Protein AF-A0AA35T379-F1 (afdb_monomer)

Solvent-accessible surface area (backbone atoms only — not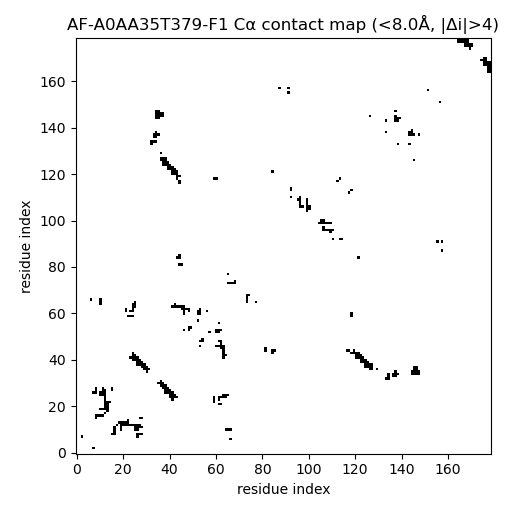 comparable to full-atom values): 11051 Å² total; per-residue (Å²): 133,84,78,53,71,67,61,48,47,73,38,15,14,28,91,82,20,80,87,36,89,33,79,70,36,16,24,45,72,65,50,82,87,51,28,51,40,40,27,35,39,32,39,54,69,86,45,57,78,80,36,71,49,38,67,64,64,39,86,88,45,50,44,56,59,71,70,58,82,86,44,90,61,29,65,60,48,51,55,50,52,54,51,50,50,51,54,53,48,53,52,51,50,53,52,52,26,52,49,25,43,76,72,76,43,56,51,64,70,62,44,87,68,56,69,85,81,42,92,58,72,51,71,53,76,45,71,66,89,79,69,85,80,74,47,70,82,18,53,55,98,93,40,78,44,50,57,74,92,80,78,81,93,59,99,74,86,89,84,83,63,85,88,55,81,85,57,64,48,74,46,98,88,70,50,74,43,80,114

Organism: Geodia barretti (NCBI:txid519541)

InterPro domains:
  IPR027443 Isopenicillin N synthase-like superfamily [G3DSA:2.60.120.330] (1-179)

pLDDT: mean 93.62, std 4.51, range [55.59, 98.5]

Foldseek 3Di:
DDDDPVQQQVQDACVSPVVHPHNPFGKDAADPQAQQGKIKGKDDAQDDCPPPCNVVVPPLPHHHRFGDPPDPCRVVVVVVVNVVNVVVLVVVLQVVLVVCVVVVHHSCPCVVQRPDGHSDMDMDMDHDDHDPPQHPNQDDPNDGHNDDDDDDPDPDDDDDPVPDWDDWDQDPVRDIDTD

Structure (mmCIF, N/CA/C/O backbone):
data_AF-A0AA35T379-F1
#
_entry.id   AF-A0AA35T379-F1
#
loop_
_atom_site.group_PDB
_atom_site.id
_atom_site.type_symbol
_atom_site.label_atom_id
_atom_site.label_alt_id
_atom_site.label_comp_id
_atom_site.label_asym_id
_atom_site.label_entity_id
_atom_site.label_seq_id
_atom_site.pdbx_PDB_ins_code
_atom_site.Cartn_x
_atom_site.Cartn_y
_atom_site.Cartn_z
_atom_site.occupancy
_atom_site.B_iso_or_equiv
_atom_site.auth_seq_id
_atom_site.auth_comp_id
_atom_site.auth_asym_id
_atom_site.auth_atom_id
_atom_site.pdbx_PDB_model_num
ATOM 1 N N . MET A 1 1 ? 18.368 -9.866 -6.117 1.00 55.59 1 MET A N 1
ATOM 2 C CA . MET A 1 1 ? 18.689 -8.861 -7.158 1.00 55.59 1 MET A CA 1
ATOM 3 C C . MET A 1 1 ? 17.432 -8.035 -7.396 1.00 55.59 1 MET A C 1
ATOM 5 O O . MET A 1 1 ? 16.357 -8.618 -7.359 1.00 55.59 1 MET A O 1
ATOM 9 N N . ALA A 1 2 ? 17.532 -6.713 -7.554 1.00 83.94 2 ALA A N 1
ATOM 10 C CA . ALA A 1 2 ? 16.359 -5.874 -7.821 1.00 83.94 2 ALA A CA 1
ATOM 11 C C . ALA A 1 2 ? 15.803 -6.139 -9.233 1.00 83.94 2 ALA A C 1
ATOM 13 O O . ALA A 1 2 ? 16.574 -6.425 -10.150 1.00 83.94 2 ALA A O 1
ATOM 14 N N . LEU A 1 3 ? 14.480 -6.043 -9.408 1.00 90.38 3 LEU A N 1
ATOM 15 C CA . LEU A 1 3 ? 13.840 -6.192 -10.719 1.00 90.38 3 LEU A CA 1
ATOM 16 C C . LEU A 1 3 ? 14.243 -5.047 -11.658 1.00 90.38 3 LEU A C 1
ATOM 18 O O . LEU A 1 3 ? 14.372 -3.895 -11.233 1.00 90.38 3 LEU A O 1
ATOM 22 N N . SER A 1 4 ? 14.389 -5.349 -12.951 1.00 92.56 4 SER A N 1
ATOM 23 C CA . SER A 1 4 ? 14.614 -4.319 -13.968 1.00 92.56 4 SER A CA 1
ATOM 24 C C . SER A 1 4 ? 13.408 -3.374 -14.061 1.00 92.56 4 SER A C 1
ATOM 26 O O . SER A 1 4 ? 12.286 -3.716 -13.678 1.00 92.56 4 SER A O 1
ATOM 28 N N . LYS A 1 5 ? 13.616 -2.160 -14.587 1.00 92.69 5 LYS A N 1
ATOM 29 C CA . LYS A 1 5 ? 12.510 -1.216 -14.827 1.00 92.69 5 LYS A CA 1
ATOM 30 C C . LYS A 1 5 ? 11.450 -1.814 -15.757 1.00 92.69 5 LYS A C 1
ATOM 32 O O . LYS A 1 5 ? 10.268 -1.633 -15.503 1.00 92.69 5 LYS A O 1
ATOM 37 N N . GLU A 1 6 ? 11.872 -2.543 -16.784 1.00 94.50 6 GLU A N 1
ATOM 38 C CA . GLU A 1 6 ? 10.975 -3.207 -17.732 1.00 94.50 6 GLU A CA 1
ATOM 39 C C . GLU A 1 6 ? 10.063 -4.224 -17.037 1.00 94.50 6 GLU A C 1
ATOM 41 O O . GLU A 1 6 ? 8.846 -4.154 -17.192 1.00 94.50 6 GLU A O 1
ATOM 46 N N . ILE A 1 7 ? 10.627 -5.085 -16.182 1.00 94.44 7 ILE A N 1
ATOM 47 C CA . ILE A 1 7 ? 9.837 -6.057 -15.415 1.00 94.44 7 ILE A CA 1
ATOM 48 C C . ILE A 1 7 ? 8.898 -5.338 -14.443 1.00 94.44 7 ILE A C 1
ATOM 50 O O . ILE A 1 7 ? 7.742 -5.713 -14.324 1.00 94.44 7 ILE A O 1
ATOM 54 N N . ARG A 1 8 ? 9.339 -4.279 -13.755 1.00 95.50 8 ARG A N 1
ATOM 55 C CA . ARG A 1 8 ? 8.438 -3.530 -12.859 1.00 95.50 8 ARG A CA 1
ATOM 56 C C . ARG A 1 8 ? 7.264 -2.908 -13.617 1.00 95.50 8 ARG A C 1
ATOM 58 O O . ARG A 1 8 ? 6.131 -2.993 -13.158 1.00 95.50 8 ARG A O 1
ATOM 65 N N . MET A 1 9 ? 7.521 -2.333 -14.790 1.00 96.69 9 MET A N 1
ATOM 66 C CA . MET A 1 9 ? 6.480 -1.729 -15.622 1.00 96.69 9 MET A CA 1
ATOM 67 C C . MET A 1 9 ? 5.517 -2.760 -16.223 1.00 96.69 9 MET A C 1
ATOM 69 O O . MET A 1 9 ? 4.345 -2.435 -16.401 1.00 96.69 9 MET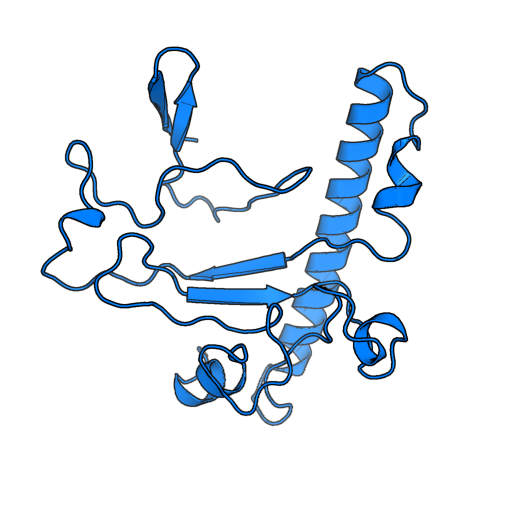 A O 1
ATOM 73 N N . SER A 1 10 ? 5.950 -4.001 -16.480 1.00 95.75 10 SER A N 1
ATOM 74 C CA . SER A 1 10 ? 5.025 -5.061 -16.909 1.00 95.75 10 SER A CA 1
ATOM 75 C C . SER A 1 10 ? 4.016 -5.432 -15.815 1.00 95.75 10 SER A C 1
ATOM 77 O O . SER A 1 10 ? 2.892 -5.814 -16.130 1.00 95.75 10 SER A O 1
ATOM 79 N N . LEU A 1 11 ? 4.369 -5.219 -14.542 1.00 96.75 11 LEU A N 1
ATOM 80 C CA . LEU A 1 11 ? 3.487 -5.399 -13.383 1.00 96.75 11 LEU A CA 1
ATOM 81 C C . LEU A 1 11 ? 2.596 -4.181 -13.095 1.00 96.75 11 LEU A C 1
ATOM 83 O O . LEU A 1 11 ? 1.857 -4.188 -12.107 1.00 96.75 11 LEU A O 1
ATOM 87 N N . ALA A 1 12 ? 2.706 -3.106 -13.879 1.00 97.75 12 ALA A N 1
ATOM 88 C CA . ALA A 1 12 ? 2.045 -1.850 -13.563 1.00 97.75 12 ALA A CA 1
ATOM 89 C C . ALA A 1 12 ? 0.526 -1.903 -13.772 1.00 97.75 12 ALA A C 1
ATOM 91 O O . ALA A 1 12 ? 0.006 -2.663 -14.591 1.00 97.75 12 ALA A O 1
ATOM 92 N N . ARG A 1 13 ? -0.189 -1.043 -13.046 1.00 97.00 13 ARG A N 1
ATOM 93 C CA . ARG A 1 13 ? -1.638 -0.846 -13.216 1.00 97.00 13 ARG A CA 1
ATOM 94 C C . ARG A 1 13 ? -1.958 -0.255 -14.584 1.00 97.00 13 ARG A C 1
ATOM 96 O O . ARG A 1 13 ? -1.115 0.407 -15.193 1.00 97.00 13 ARG A O 1
ATOM 103 N N . LYS A 1 14 ? -3.217 -0.382 -14.997 1.00 95.81 14 LYS A N 1
ATOM 104 C CA . LYS A 1 14 ? -3.783 0.109 -16.260 1.00 95.81 14 LYS A CA 1
ATOM 105 C C . LYS A 1 14 ? -3.422 1.559 -16.587 1.00 95.81 14 LYS A C 1
ATOM 107 O O . LYS A 1 14 ? -3.208 1.887 -17.749 1.00 95.81 14 LYS A O 1
ATOM 112 N N . HIS A 1 15 ? -3.302 2.415 -15.569 1.00 95.88 15 HIS A N 1
ATOM 113 C CA . HIS A 1 15 ? -2.885 3.811 -15.737 1.00 95.88 15 HIS A CA 1
ATOM 114 C C . HIS A 1 15 ? -1.485 3.962 -16.369 1.00 95.88 15 HIS A C 1
ATOM 116 O O . HIS A 1 15 ? -1.276 4.872 -17.163 1.00 95.88 15 HIS A O 1
ATOM 122 N N . TRP A 1 16 ? -0.538 3.073 -16.047 1.00 96.56 16 TRP A N 1
ATOM 123 C CA . TRP A 1 16 ? 0.846 3.115 -16.549 1.00 96.56 16 TRP A CA 1
ATOM 124 C C . TRP A 1 16 ? 1.173 2.011 -17.560 1.00 96.56 16 TRP A C 1
ATOM 126 O O . TRP A 1 16 ? 2.126 2.149 -18.324 1.00 96.56 16 TRP A O 1
ATOM 136 N N . ASN A 1 17 ? 0.400 0.926 -17.573 1.00 96.56 17 ASN A N 1
ATOM 137 C CA . ASN A 1 17 ? 0.499 -0.155 -18.543 1.00 96.56 17 ASN A CA 1
ATOM 138 C C . ASN A 1 17 ? -0.898 -0.452 -19.120 1.00 96.56 17 ASN A C 1
ATOM 140 O O . ASN A 1 17 ? -1.662 -1.181 -18.488 1.00 96.56 17 ASN A O 1
ATOM 144 N N . PRO A 1 18 ? -1.236 0.045 -20.326 1.00 95.00 18 PRO A N 1
ATOM 145 C CA . PRO A 1 18 ? -2.548 -0.164 -20.948 1.00 95.00 18 PRO A CA 1
ATOM 146 C C . PRO A 1 18 ? -2.928 -1.631 -21.203 1.00 95.00 18 PRO A C 1
ATOM 1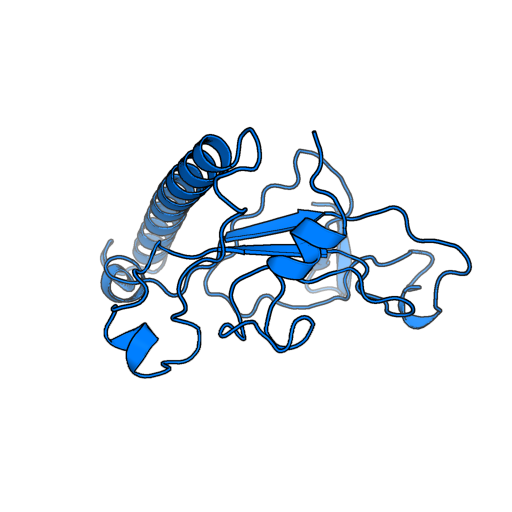48 O O . PRO A 1 18 ? -4.092 -1.912 -21.470 1.00 95.00 18 PRO A O 1
ATOM 151 N N . GLN A 1 19 ? -1.963 -2.557 -21.153 1.00 92.94 19 GLN A N 1
ATOM 152 C CA . GLN A 1 19 ? -2.206 -3.998 -21.291 1.00 92.94 19 GLN A CA 1
ATOM 153 C C . GLN A 1 19 ? -2.669 -4.647 -19.979 1.00 92.94 19 GLN A C 1
ATOM 155 O O . GLN A 1 19 ? -3.126 -5.787 -19.982 1.00 92.94 19 GLN A O 1
ATOM 160 N N . SER A 1 20 ? -2.539 -3.940 -18.855 1.00 93.00 20 SER A N 1
ATOM 161 C CA . SER A 1 20 ? -2.988 -4.410 -17.552 1.00 93.00 20 SER A CA 1
ATOM 162 C C . SER A 1 20 ? -4.508 -4.327 -17.444 1.00 93.00 20 SER A C 1
ATOM 164 O O . SER A 1 20 ? -5.120 -3.314 -17.791 1.00 93.00 20 SER A O 1
ATOM 166 N N . LEU A 1 21 ? -5.115 -5.396 -16.931 1.00 89.69 21 LEU A N 1
ATOM 167 C CA . LEU A 1 21 ? -6.545 -5.435 -16.617 1.00 89.69 21 LEU A CA 1
ATOM 168 C C . LEU A 1 21 ? -6.861 -4.658 -15.331 1.00 89.69 21 LEU A C 1
ATOM 170 O O . LEU A 1 21 ? -7.966 -4.149 -15.173 1.00 89.69 21 LEU A O 1
ATOM 174 N N . ASN A 1 22 ? -5.867 -4.520 -14.455 1.00 93.12 22 ASN A N 1
ATOM 175 C CA . ASN A 1 22 ? -6.039 -4.037 -13.095 1.00 93.12 22 ASN A CA 1
ATOM 176 C C . ASN A 1 22 ? -5.915 -2.519 -13.011 1.00 93.12 22 ASN A C 1
ATOM 178 O O . ASN A 1 22 ? -4.927 -1.932 -13.459 1.00 93.12 22 ASN A O 1
ATOM 182 N N . SER A 1 23 ? -6.879 -1.873 -12.367 1.00 93.06 23 SER A N 1
ATOM 183 C CA . SER A 1 23 ? -6.837 -0.445 -12.057 1.00 93.06 23 SER A CA 1
ATOM 184 C C . SER A 1 23 ? -6.215 -0.175 -10.686 1.00 93.06 23 SER A C 1
ATOM 186 O O . SER A 1 23 ? -5.612 0.884 -10.492 1.00 93.06 23 SER A O 1
ATOM 188 N N . TYR A 1 24 ? -6.318 -1.123 -9.750 1.00 93.00 24 TYR A N 1
ATOM 189 C CA . TYR A 1 24 ? -5.906 -0.950 -8.359 1.00 93.00 24 TYR A CA 1
ATOM 190 C C . TYR A 1 24 ? -4.705 -1.818 -7.955 1.00 93.00 24 TYR A C 1
ATOM 192 O O . TYR A 1 24 ? -3.758 -1.303 -7.367 1.00 93.00 24 TYR A O 1
ATOM 200 N N . ARG A 1 25 ? -4.680 -3.108 -8.297 1.00 95.19 25 ARG A N 1
ATOM 201 C CA . ARG A 1 25 ? -3.601 -4.041 -7.935 1.00 95.19 25 ARG A CA 1
ATOM 202 C C . ARG A 1 25 ? -2.439 -3.975 -8.912 1.00 95.19 25 ARG A C 1
ATOM 204 O O . ARG A 1 25 ? -2.623 -3.872 -10.121 1.00 95.19 25 ARG A O 1
ATOM 211 N N . GLY A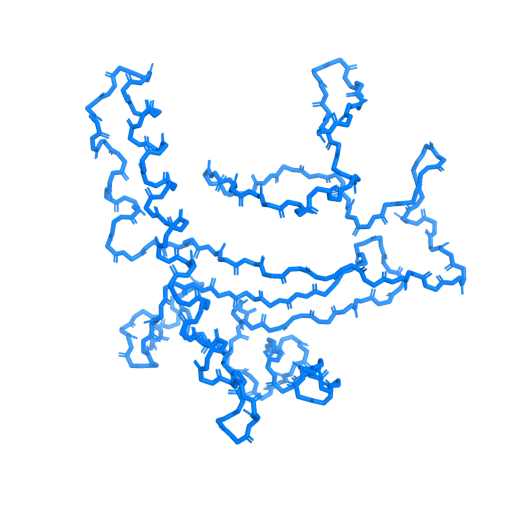 1 26 ? -1.227 -4.099 -8.378 1.00 96.62 26 GLY A N 1
ATOM 212 C CA . GLY A 1 26 ? 0.007 -4.035 -9.155 1.00 96.62 26 GLY A CA 1
ATOM 213 C C . GLY A 1 26 ? 0.824 -2.769 -8.912 1.00 96.62 26 GLY A C 1
ATOM 214 O O . GLY A 1 26 ? 0.566 -1.975 -7.996 1.00 96.62 26 GLY A O 1
ATOM 215 N N . TYR A 1 27 ? 1.870 -2.629 -9.718 1.00 98.19 27 TYR A N 1
ATOM 216 C CA . TYR A 1 27 ? 2.921 -1.636 -9.544 1.00 98.19 27 TYR A CA 1
ATOM 217 C C . TYR A 1 27 ? 2.481 -0.228 -9.972 1.00 98.19 27 TYR A C 1
ATOM 219 O O . TYR A 1 27 ? 1.726 -0.044 -10.930 1.00 98.19 27 TYR A O 1
ATOM 227 N N . TYR A 1 28 ? 2.989 0.773 -9.263 1.00 97.44 28 TYR A N 1
ATOM 228 C CA . TYR A 1 28 ? 2.964 2.171 -9.666 1.00 97.44 28 TYR A CA 1
ATOM 229 C C . TYR A 1 28 ? 4.389 2.740 -9.590 1.00 97.44 28 TYR A C 1
ATOM 231 O O . TYR A 1 28 ? 5.056 2.599 -8.557 1.00 97.44 28 TYR A O 1
ATOM 239 N N . PRO A 1 29 ? 4.886 3.361 -10.673 1.00 97.06 29 PRO A N 1
ATOM 240 C CA . PRO A 1 29 ? 6.202 3.970 -10.696 1.00 97.06 29 PRO A CA 1
ATOM 241 C C . PRO A 1 29 ? 6.226 5.299 -9.947 1.00 97.06 29 PRO A C 1
ATOM 243 O O . PRO A 1 29 ? 5.194 5.904 -9.651 1.00 97.06 29 PRO A O 1
ATOM 246 N N . VAL A 1 30 ? 7.443 5.785 -9.722 1.00 95.56 30 VAL A N 1
ATOM 247 C CA . VAL A 1 30 ? 7.678 7.186 -9.381 1.00 95.56 30 VAL A CA 1
ATOM 248 C C . VAL A 1 30 ? 7.077 8.080 -10.461 1.00 95.56 30 VAL A C 1
ATOM 250 O O . VAL A 1 30 ? 7.305 7.876 -11.656 1.00 95.56 30 VAL A O 1
ATOM 253 N N . VAL A 1 31 ? 6.347 9.101 -10.021 1.00 93.00 31 VAL A N 1
ATOM 254 C CA . VAL A 1 31 ? 5.908 10.203 -10.872 1.00 93.00 31 VAL A CA 1
ATOM 255 C C . VAL A 1 31 ? 6.866 11.372 -10.660 1.00 93.00 31 VAL A C 1
ATOM 257 O O . VAL A 1 31 ? 7.093 11.812 -9.534 1.00 93.00 31 VAL A O 1
ATOM 260 N N . GLU A 1 32 ? 7.454 11.860 -11.747 1.00 91.06 32 GLU A N 1
ATOM 261 C CA . GLU A 1 32 ? 8.391 12.981 -11.702 1.00 91.06 32 GLU A CA 1
ATOM 262 C C . GLU A 1 32 ? 7.665 14.316 -11.500 1.00 91.06 32 GLU A C 1
ATOM 264 O O . GLU A 1 32 ? 6.516 14.494 -11.903 1.00 91.06 32 GLU A O 1
ATOM 269 N N . GLY A 1 33 ? 8.349 15.277 -10.875 1.00 88.44 33 GLY A N 1
ATOM 270 C CA . GLY A 1 33 ? 7.846 16.647 -10.720 1.00 88.44 33 GLY A CA 1
ATOM 271 C C . GLY A 1 33 ? 6.717 16.836 -9.697 1.00 88.44 33 GLY A C 1
ATOM 272 O O . GLY A 1 33 ? 6.229 17.954 -9.545 1.00 88.44 33 GLY A O 1
ATOM 273 N N . VAL A 1 34 ? 6.319 15.789 -8.966 1.00 90.62 34 VAL A N 1
ATOM 274 C CA . VAL A 1 34 ? 5.282 15.872 -7.924 1.00 90.62 34 VAL A CA 1
ATOM 275 C C . VAL A 1 34 ? 5.849 15.750 -6.508 1.00 90.62 34 VAL A C 1
ATOM 277 O O . VAL A 1 34 ? 6.955 15.246 -6.280 1.00 90.62 34 VAL A O 1
ATOM 280 N N . ALA A 1 35 ? 5.061 16.205 -5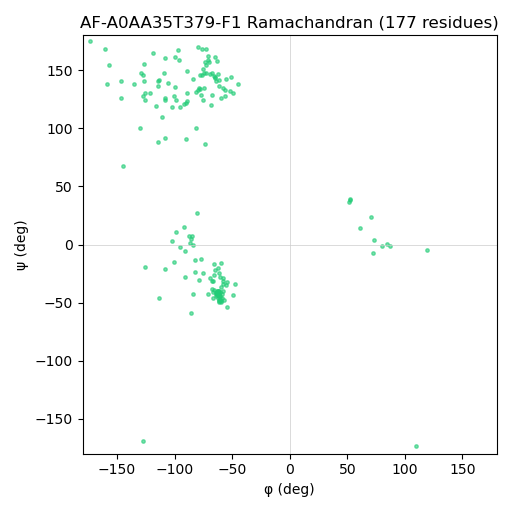.533 1.00 91.06 35 ALA A N 1
ATOM 281 C CA . ALA A 1 35 ? 5.399 16.135 -4.115 1.00 91.06 35 ALA A CA 1
ATOM 282 C C . ALA A 1 35 ? 5.477 14.695 -3.589 1.00 91.06 35 ALA A C 1
ATOM 284 O O . ALA A 1 35 ? 6.382 14.362 -2.835 1.00 91.06 35 ALA A O 1
ATOM 285 N N . CYS A 1 36 ? 4.588 13.807 -4.031 1.00 92.06 36 CYS A N 1
ATOM 286 C CA . CYS A 1 36 ? 4.623 12.403 -3.632 1.00 92.06 36 CYS A CA 1
ATOM 287 C C . CYS A 1 36 ? 5.645 11.625 -4.476 1.00 92.06 36 CYS A C 1
ATOM 289 O O . CYS A 1 36 ? 5.343 11.246 -5.603 1.00 92.06 36 CYS A O 1
ATOM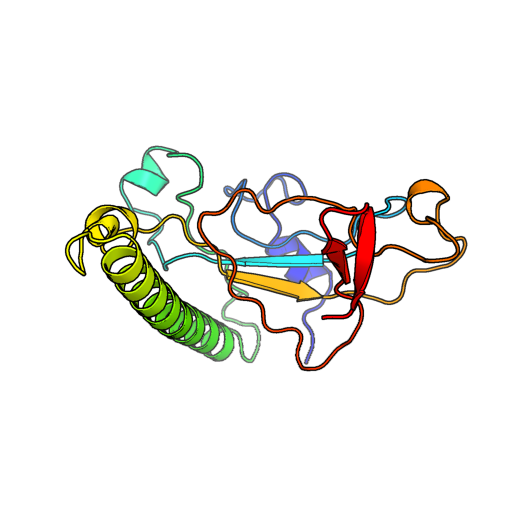 291 N N . TYR A 1 37 ? 6.843 11.380 -3.943 1.00 95.00 37 TYR A N 1
ATOM 292 C CA . TYR A 1 37 ? 7.945 10.742 -4.674 1.00 95.00 37 TYR A CA 1
ATOM 293 C C . TYR A 1 37 ? 8.270 9.382 -4.077 1.00 95.00 37 TYR A C 1
ATOM 295 O O . TYR A 1 37 ? 9.073 9.241 -3.155 1.00 95.00 37 TYR A O 1
ATOM 303 N N . LYS A 1 38 ? 7.556 8.387 -4.592 1.00 95.50 38 LYS A N 1
ATOM 304 C CA . LYS A 1 38 ? 7.615 6.991 -4.175 1.00 95.50 38 LYS A CA 1
ATOM 305 C C . LYS A 1 38 ? 7.136 6.110 -5.313 1.00 95.50 38 LYS A C 1
ATOM 307 O O . LYS A 1 38 ? 6.329 6.535 -6.135 1.00 95.50 38 LYS A O 1
ATOM 312 N N . GLU A 1 39 ? 7.604 4.879 -5.318 1.00 96.88 39 GLU A N 1
ATOM 313 C CA . GLU A 1 39 ? 7.035 3.799 -6.114 1.00 96.88 39 GLU A CA 1
ATOM 314 C C . GLU A 1 39 ? 6.538 2.699 -5.183 1.00 96.88 39 GLU A C 1
ATOM 316 O O . GLU A 1 39 ? 6.887 2.654 -4.000 1.00 96.88 39 GLU A O 1
ATOM 321 N N . GLY A 1 40 ? 5.720 1.799 -5.705 1.00 97.31 40 GLY A N 1
ATOM 322 C CA . GLY A 1 40 ? 5.269 0.675 -4.910 1.00 97.31 40 GLY A CA 1
ATOM 323 C C . GLY A 1 40 ? 4.477 -0.341 -5.696 1.00 97.31 40 GLY A C 1
ATOM 324 O O . GLY A 1 40 ? 4.187 -0.169 -6.876 1.00 97.31 40 GLY A O 1
ATOM 325 N N . ILE A 1 41 ? 4.143 -1.429 -5.021 1.00 97.75 41 ILE A N 1
ATOM 326 C CA . ILE A 1 41 ? 3.297 -2.494 -5.543 1.00 97.75 41 ILE A CA 1
ATOM 327 C C . ILE A 1 41 ? 2.289 -2.885 -4.470 1.00 97.75 41 ILE A C 1
ATOM 329 O O . ILE A 1 41 ? 2.612 -2.932 -3.280 1.00 97.75 41 ILE A O 1
ATOM 333 N N . GLU A 1 42 ? 1.050 -3.103 -4.896 1.00 97.38 42 GLU A N 1
ATOM 334 C CA . GLU A 1 42 ? -0.063 -3.424 -4.008 1.00 97.38 42 GLU A CA 1
ATOM 335 C C . GLU A 1 42 ? -0.589 -4.829 -4.252 1.00 97.38 42 GLU A C 1
ATOM 337 O O . GLU A 1 42 ? -0.810 -5.229 -5.399 1.00 97.38 42 GLU A O 1
ATOM 342 N N . PHE A 1 43 ? -0.846 -5.513 -3.141 1.00 96.44 43 PHE A N 1
ATOM 343 C CA . PHE A 1 43 ? -1.416 -6.846 -3.065 1.00 96.44 43 PHE A CA 1
ATOM 344 C C . PHE A 1 43 ? -2.644 -6.849 -2.150 1.00 96.44 43 PHE A C 1
ATOM 346 O O . PHE A 1 43 ? -2.766 -6.028 -1.240 1.00 96.44 43 PHE A O 1
ATOM 353 N N . SER A 1 44 ? -3.527 -7.810 -2.366 1.00 93.12 44 SER A N 1
ATOM 354 C CA . SER A 1 44 ? -4.612 -8.186 -1.457 1.00 93.12 44 SER A CA 1
ATOM 355 C C . SER A 1 44 ? -4.569 -9.685 -1.184 1.00 93.12 44 SER A C 1
ATOM 357 O O . SER A 1 44 ? -3.622 -10.370 -1.582 1.00 93.12 44 SER A O 1
ATOM 359 N N . VAL A 1 45 ? -5.622 -10.209 -0.555 1.00 91.50 45 VAL A N 1
ATOM 360 C CA . VAL A 1 45 ? -5.932 -11.640 -0.572 1.00 91.50 45 VAL A CA 1
ATOM 361 C C . VAL A 1 45 ? -5.779 -12.190 -2.000 1.00 91.50 45 VAL A C 1
ATOM 363 O O . VAL A 1 45 ? -6.124 -11.503 -2.967 1.00 91.50 45 VAL A O 1
ATOM 366 N N . ASP A 1 46 ? -5.182 -13.381 -2.139 1.00 91.62 46 ASP A N 1
ATOM 367 C CA . ASP A 1 46 ? -4.901 -13.988 -3.451 1.00 91.62 46 ASP A CA 1
ATOM 368 C C . ASP A 1 46 ? -6.200 -14.503 -4.063 1.00 91.62 46 ASP A C 1
ATOM 370 O O . ASP A 1 46 ? -6.589 -15.655 -3.877 1.00 91.62 46 ASP A O 1
ATOM 374 N N . LEU A 1 47 ? -6.897 -13.610 -4.760 1.00 88.75 47 LEU A N 1
ATOM 375 C CA . LEU A 1 47 ? -8.089 -13.960 -5.514 1.00 88.75 47 LEU A CA 1
ATOM 376 C C . LEU A 1 47 ? -7.681 -14.594 -6.842 1.00 88.75 47 LEU A C 1
ATOM 378 O O . LEU A 1 47 ? -6.812 -14.051 -7.540 1.00 88.75 47 LEU A O 1
ATOM 382 N N . PRO A 1 48 ? -8.291 -15.728 -7.214 1.00 87.00 48 PRO A N 1
ATOM 383 C CA . PRO A 1 48 ? -8.088 -16.284 -8.533 1.00 87.00 48 PRO A CA 1
ATOM 384 C C . PRO A 1 48 ? -8.775 -15.396 -9.585 1.00 87.00 48 PRO A C 1
ATOM 386 O O . PRO A 1 48 ? -9.697 -14.637 -9.290 1.00 87.00 48 PRO A O 1
ATOM 389 N N . ALA A 1 49 ? -8.309 -15.474 -10.832 1.00 84.19 49 ALA A N 1
ATOM 390 C CA . ALA A 1 49 ? -8.829 -14.640 -11.920 1.00 84.19 49 ALA A CA 1
ATOM 391 C C . ALA A 1 49 ? -10.298 -14.944 -12.281 1.00 84.19 49 ALA A C 1
ATOM 393 O O . ALA A 1 49 ? -10.936 -14.146 -12.959 1.00 84.19 49 ALA A O 1
ATOM 394 N N . ASP A 1 50 ? -10.815 -16.093 -11.847 1.00 88.06 50 ASP A N 1
ATOM 395 C CA . ASP A 1 50 ? -12.197 -16.536 -12.009 1.00 88.06 50 ASP A CA 1
ATOM 396 C C . ASP A 1 50 ? -13.067 -16.300 -10.757 1.00 88.06 50 ASP A C 1
ATOM 398 O O . ASP A 1 50 ? -14.200 -16.781 -10.709 1.00 88.06 50 ASP A O 1
ATOM 402 N N . ASP A 1 51 ? -12.584 -15.543 -9.758 1.00 90.25 51 ASP A N 1
ATOM 403 C CA . ASP A 1 51 ? -13.419 -15.117 -8.626 1.00 90.25 51 ASP A CA 1
ATOM 404 C C . ASP A 1 51 ? -14.631 -14.311 -9.138 1.00 90.25 51 ASP A C 1
ATOM 406 O O . ASP A 1 51 ? -14.459 -13.418 -9.974 1.00 90.25 51 ASP A O 1
ATOM 410 N N . PRO A 1 52 ? -15.856 -14.571 -8.643 1.00 90.56 52 PRO A N 1
ATOM 411 C CA . PRO A 1 52 ? -17.055 -13.878 -9.110 1.00 90.56 52 PRO A CA 1
ATOM 412 C C . PRO A 1 52 ? -16.981 -12.349 -9.025 1.00 90.56 52 PRO A C 1
ATOM 414 O O . PRO A 1 52 ? -17.510 -11.681 -9.913 1.00 90.56 52 PRO A O 1
ATOM 417 N N . ASP A 1 53 ? -16.315 -11.791 -8.007 1.00 88.69 53 ASP A N 1
ATOM 418 C CA . ASP A 1 53 ? -16.201 -10.335 -7.853 1.00 88.69 53 ASP A CA 1
ATOM 419 C C . ASP A 1 53 ? -15.135 -9.753 -8.786 1.00 88.69 53 ASP A C 1
ATOM 421 O O . ASP A 1 53 ? -15.309 -8.641 -9.279 1.00 88.69 53 ASP A O 1
ATOM 425 N N . VAL A 1 54 ? -14.088 -10.527 -9.101 1.00 85.81 54 VAL A N 1
ATOM 426 C CA . VAL A 1 54 ? -13.094 -10.167 -10.128 1.00 85.81 54 VAL A CA 1
ATOM 427 C C . VAL A 1 54 ? -13.744 -10.169 -11.515 1.00 85.81 54 VAL A C 1
ATOM 429 O O . VAL A 1 54 ? -13.585 -9.221 -12.279 1.00 85.81 54 VAL A O 1
ATOM 432 N N . LEU A 1 55 ? -14.524 -11.206 -11.840 1.00 86.31 55 LEU A N 1
ATOM 433 C CA . LEU A 1 55 ? -15.222 -11.322 -13.127 1.00 86.31 55 LEU A CA 1
ATOM 434 C C . LEU A 1 55 ? -16.324 -10.271 -13.308 1.00 86.31 55 LEU A C 1
ATOM 436 O O . LEU A 1 55 ? -16.597 -9.859 -14.435 1.00 86.31 55 LEU A O 1
ATOM 440 N N . SER A 1 56 ? -16.959 -9.855 -12.212 1.00 85.31 56 SER A N 1
ATOM 441 C CA . SER A 1 56 ? -18.029 -8.849 -12.217 1.00 85.31 56 SER A CA 1
ATOM 442 C C . SER A 1 56 ? -17.510 -7.410 -12.119 1.00 85.31 56 SER A C 1
ATOM 444 O O . SER A 1 56 ? -18.321 -6.498 -11.973 1.00 85.31 56 SER A O 1
ATOM 446 N N . ASP A 1 57 ? -16.188 -7.206 -12.197 1.00 80.75 57 ASP A N 1
ATOM 447 C CA . ASP A 1 57 ? -15.524 -5.897 -12.106 1.00 80.75 57 ASP A CA 1
ATOM 448 C C . ASP A 1 57 ? -15.942 -5.114 -10.846 1.00 80.75 57 ASP A C 1
ATOM 450 O O . ASP A 1 57 ? -16.173 -3.900 -10.866 1.00 80.75 57 ASP A O 1
ATOM 454 N N . VAL A 1 58 ? -16.094 -5.824 -9.719 1.00 83.25 58 VAL A N 1
ATOM 455 C CA . VAL A 1 58 ? -16.375 -5.174 -8.440 1.00 83.25 58 VAL A CA 1
ATOM 456 C C . VAL A 1 58 ? -15.130 -4.395 -8.037 1.00 83.25 58 VAL A C 1
ATOM 458 O O . VAL A 1 58 ? -14.045 -4.948 -7.857 1.00 83.25 58 VAL A O 1
ATOM 461 N N . TYR A 1 59 ? -15.300 -3.086 -7.881 1.00 82.69 59 TYR A N 1
ATOM 462 C CA . TYR A 1 59 ? -14.206 -2.164 -7.604 1.00 82.69 59 TYR A CA 1
ATOM 463 C C . TYR A 1 59 ? -13.306 -2.654 -6.449 1.00 82.69 59 TYR A C 1
ATOM 465 O O . TYR A 1 59 ? -13.797 -2.989 -5.374 1.00 82.69 59 TYR A O 1
ATOM 473 N N . MET A 1 60 ? -11.984 -2.657 -6.678 1.00 86.12 60 MET A N 1
ATOM 474 C CA . MET A 1 60 ? -10.910 -3.121 -5.772 1.00 86.12 60 MET A CA 1
ATOM 475 C C . MET A 1 60 ? -10.763 -4.640 -5.557 1.00 86.12 60 MET A C 1
ATOM 477 O O . MET A 1 60 ? -9.754 -5.054 -4.966 1.00 86.12 60 MET A O 1
ATOM 481 N N . TYR A 1 61 ? -11.683 -5.466 -6.061 1.00 90.62 61 TYR A N 1
ATOM 482 C CA . TYR A 1 61 ? -11.501 -6.915 -6.138 1.00 90.62 61 TYR A CA 1
ATOM 483 C C . TYR A 1 61 ? -10.854 -7.282 -7.473 1.00 90.62 61 TYR A C 1
ATOM 485 O O . TYR A 1 61 ? -11.513 -7.518 -8.476 1.00 90.62 61 TYR A O 1
ATOM 493 N N . GLU A 1 62 ? -9.525 -7.320 -7.476 1.00 93.19 62 GLU A N 1
ATOM 494 C CA . GLU A 1 62 ? -8.718 -7.669 -8.645 1.00 93.19 62 GLU A CA 1
ATOM 495 C C . GLU A 1 62 ? -7.713 -8.759 -8.260 1.00 93.19 62 GLU A C 1
ATOM 497 O O . GLU A 1 62 ? -7.215 -8.787 -7.129 1.00 93.19 62 GLU A O 1
ATOM 502 N N . ALA A 1 63 ? -7.377 -9.641 -9.202 1.00 93.06 63 ALA A N 1
ATOM 503 C CA . ALA A 1 63 ? -6.329 -10.634 -8.990 1.00 93.06 63 ALA A CA 1
ATOM 504 C C . ALA A 1 63 ? -4.964 -9.948 -8.799 1.00 93.06 63 ALA A C 1
ATOM 506 O O . ALA A 1 63 ? -4.630 -8.983 -9.491 1.00 93.06 63 ALA A O 1
ATOM 507 N N . ASN A 1 64 ? -4.143 -10.459 -7.881 1.00 95.31 64 ASN A N 1
ATOM 508 C CA . ASN A 1 64 ? -2.793 -9.939 -7.667 1.00 95.31 64 ASN A CA 1
ATOM 509 C C . ASN A 1 64 ? -1.922 -10.091 -8.928 1.00 95.31 64 ASN A C 1
ATOM 511 O O . ASN A 1 64 ? -1.951 -11.125 -9.600 1.00 95.31 64 ASN A O 1
ATOM 515 N N . VAL A 1 65 ? -1.082 -9.089 -9.205 1.00 95.06 65 VAL A N 1
ATOM 516 C CA . VAL A 1 65 ? -0.102 -9.140 -10.302 1.00 95.06 65 VAL A CA 1
ATOM 517 C C . VAL A 1 65 ? 1.244 -9.600 -9.753 1.00 95.06 65 VAL A C 1
ATOM 519 O O . VAL A 1 65 ? 1.835 -8.942 -8.897 1.00 95.06 65 VAL A O 1
ATOM 522 N N . TRP A 1 66 ? 1.735 -10.733 -10.250 1.00 95.44 66 TRP A N 1
ATOM 523 C CA . TRP A 1 66 ? 2.959 -11.371 -9.766 1.00 95.44 66 TRP A CA 1
ATOM 524 C C . TRP A 1 66 ? 4.101 -11.254 -10.783 1.00 95.44 66 TRP A C 1
ATOM 526 O O . TRP A 1 66 ? 3.836 -11.301 -11.987 1.00 95.44 66 TRP A O 1
ATOM 536 N N . PRO A 1 67 ? 5.369 -11.154 -10.332 1.00 94.56 67 PRO A N 1
ATOM 537 C CA . PRO A 1 67 ? 6.523 -11.270 -11.219 1.00 94.56 67 PRO A CA 1
ATOM 538 C C . PRO A 1 67 ? 6.454 -12.538 -12.094 1.00 94.56 67 PRO A C 1
ATOM 540 O O . PRO A 1 67 ? 5.998 -13.580 -11.607 1.00 94.56 67 PRO A O 1
ATOM 543 N N . PRO A 1 68 ? 6.913 -12.483 -13.361 1.00 93.38 68 PRO A N 1
ATOM 544 C CA . PRO A 1 68 ? 6.941 -13.652 -14.238 1.00 93.38 68 PRO A CA 1
ATOM 545 C C . PRO A 1 68 ? 7.710 -14.831 -13.621 1.00 93.38 68 PRO A C 1
ATOM 547 O O . PRO A 1 68 ? 8.720 -14.642 -12.944 1.00 93.38 68 PRO A O 1
ATOM 550 N N . LYS A 1 69 ? 7.221 -16.061 -13.837 1.00 92.88 69 LYS A N 1
ATOM 551 C CA . LYS A 1 69 ? 7.736 -17.282 -13.179 1.00 92.88 69 LYS A CA 1
ATOM 552 C C . LYS A 1 69 ? 9.177 -17.637 -13.558 1.00 92.88 69 LYS A C 1
ATOM 554 O O . LYS A 1 69 ? 9.826 -18.382 -12.834 1.00 92.88 69 LYS A O 1
ATOM 559 N N . ASP A 1 70 ? 9.645 -17.150 -14.698 1.00 93.38 70 ASP A N 1
ATOM 560 C CA . ASP A 1 70 ? 11.009 -17.301 -15.202 1.00 93.38 70 ASP A CA 1
ATOM 561 C C . ASP A 1 70 ? 12.012 -16.366 -14.506 1.00 93.38 70 ASP A C 1
ATOM 563 O O . ASP A 1 70 ? 13.220 -16.573 -14.619 1.00 93.38 70 ASP A O 1
ATOM 567 N N . ILE A 1 71 ? 11.539 -15.378 -13.736 1.00 93.94 71 ILE A N 1
ATOM 568 C CA . ILE A 1 71 ? 12.402 -14.534 -12.910 1.00 93.94 71 ILE A CA 1
ATOM 569 C C . ILE A 1 71 ? 12.863 -15.313 -11.666 1.00 93.94 71 ILE A C 1
ATOM 571 O O . ILE A 1 71 ? 12.026 -15.768 -10.879 1.00 93.94 71 ILE A O 1
ATOM 575 N N . PRO A 1 72 ? 14.184 -15.428 -11.418 1.00 94.25 72 PRO A N 1
ATOM 576 C CA . PRO A 1 72 ? 14.697 -16.076 -10.215 1.00 94.25 72 PRO A CA 1
ATOM 577 C C . PRO A 1 72 ? 14.143 -15.433 -8.937 1.00 94.25 72 PRO A C 1
ATOM 579 O O . PRO A 1 72 ? 14.239 -14.218 -8.756 1.00 94.25 72 PRO A O 1
ATOM 582 N N . GLY A 1 73 ? 13.588 -16.247 -8.037 1.00 94.25 73 GLY A N 1
ATOM 583 C CA . GLY A 1 73 ? 13.003 -15.774 -6.781 1.00 94.25 73 GLY A CA 1
ATOM 584 C C . GLY A 1 73 ? 11.530 -15.354 -6.866 1.00 94.25 73 GLY A C 1
ATOM 585 O O . GLY A 1 73 ? 10.973 -14.937 -5.853 1.00 94.25 73 GLY A O 1
ATOM 586 N N . ALA A 1 74 ? 10.883 -15.411 -8.040 1.00 95.25 74 ALA A N 1
ATOM 587 C CA . ALA A 1 74 ? 9.498 -14.958 -8.202 1.00 95.25 74 ALA A CA 1
ATOM 588 C C . ALA A 1 74 ? 8.496 -15.775 -7.372 1.00 95.25 74 ALA A C 1
ATOM 590 O O . ALA A 1 74 ? 7.574 -15.210 -6.779 1.00 95.25 74 ALA A O 1
ATOM 591 N N . LEU A 1 75 ? 8.680 -17.097 -7.307 1.00 95.44 75 LEU A N 1
ATOM 592 C CA . LEU A 1 75 ? 7.800 -17.981 -6.543 1.00 95.44 75 LEU A CA 1
ATOM 593 C C . LEU A 1 75 ? 8.000 -17.795 -5.035 1.00 95.44 75 LEU A C 1
ATOM 595 O O . LEU A 1 75 ? 7.030 -17.720 -4.284 1.00 95.44 75 LEU A O 1
ATOM 599 N N . GLU A 1 76 ? 9.249 -17.676 -4.598 1.00 96.50 76 GLU A N 1
ATOM 600 C CA . GLU A 1 76 ? 9.631 -17.412 -3.215 1.00 96.50 76 GLU A CA 1
ATOM 601 C C . GLU A 1 76 ? 9.084 -16.063 -2.751 1.00 96.50 76 GLU A C 1
ATOM 603 O O . GLU A 1 76 ? 8.492 -15.977 -1.677 1.00 96.50 76 GLU A O 1
ATOM 608 N N . PHE A 1 77 ? 9.207 -15.030 -3.590 1.00 95.94 77 PHE A N 1
ATOM 609 C CA . PHE A 1 77 ? 8.620 -13.719 -3.342 1.00 95.94 77 PHE A CA 1
ATOM 610 C C . PHE A 1 77 ? 7.097 -13.806 -3.217 1.00 95.94 77 PHE A C 1
ATOM 612 O O . PHE A 1 77 ? 6.550 -13.311 -2.234 1.00 95.94 77 PHE A O 1
ATOM 619 N N . LYS A 1 78 ? 6.412 -14.475 -4.159 1.00 96.25 78 LYS A N 1
ATOM 620 C CA . LYS A 1 78 ? 4.957 -14.671 -4.080 1.00 96.25 78 LYS A CA 1
ATOM 621 C C . LYS A 1 78 ? 4.564 -15.318 -2.751 1.00 96.25 78 LYS A C 1
ATOM 623 O O . LYS A 1 78 ? 3.749 -14.762 -2.021 1.00 96.25 78 LYS A O 1
ATOM 628 N N . ASN A 1 79 ? 5.168 -16.454 -2.413 1.00 97.06 79 ASN A N 1
ATOM 629 C CA . ASN A 1 79 ? 4.847 -17.183 -1.186 1.00 97.06 79 ASN A CA 1
ATOM 630 C C . ASN A 1 79 ? 5.125 -16.345 0.069 1.00 97.06 79 ASN A C 1
ATOM 632 O O . ASN A 1 79 ? 4.322 -16.349 0.999 1.00 97.06 79 ASN A O 1
ATOM 636 N N . TYR A 1 80 ? 6.228 -15.592 0.085 1.00 97.44 80 TYR A N 1
ATOM 637 C CA . TYR A 1 80 ? 6.552 -14.695 1.190 1.00 97.44 80 TYR A CA 1
ATOM 638 C C . TYR A 1 80 ? 5.490 -13.606 1.370 1.00 97.44 80 TYR A C 1
ATOM 640 O O . TYR A 1 80 ? 5.009 -13.405 2.481 1.00 97.44 80 TYR A O 1
ATOM 648 N N . ILE A 1 81 ? 5.090 -12.933 0.287 1.00 97.69 81 ILE A N 1
ATOM 649 C CA . ILE A 1 81 ? 4.077 -11.872 0.332 1.00 97.69 81 ILE A CA 1
ATOM 650 C C . ILE A 1 81 ? 2.719 -12.408 0.778 1.00 97.69 81 ILE A C 1
ATOM 652 O O . ILE A 1 81 ? 2.065 -11.768 1.599 1.00 97.69 81 ILE A O 1
ATOM 656 N N . LEU A 1 82 ? 2.315 -13.587 0.300 1.00 97.00 82 LEU A N 1
ATOM 657 C CA . LEU A 1 82 ? 1.068 -14.222 0.728 1.00 97.00 82 LEU A CA 1
ATOM 658 C C . LEU A 1 82 ? 1.072 -14.552 2.222 1.00 97.00 82 LEU A C 1
ATOM 660 O O . LEU A 1 82 ? 0.121 -14.218 2.928 1.00 97.00 82 LEU A O 1
ATOM 664 N N . ASN A 1 83 ? 2.159 -15.144 2.715 1.00 97.62 83 ASN A N 1
ATOM 665 C CA . ASN A 1 83 ? 2.301 -15.454 4.135 1.00 97.62 83 ASN A CA 1
ATOM 666 C C . ASN A 1 83 ? 2.326 -14.178 4.982 1.00 97.62 83 ASN A C 1
ATOM 668 O O . ASN A 1 83 ? 1.636 -14.098 5.994 1.00 97.62 83 ASN A O 1
ATOM 672 N N . TYR A 1 84 ? 3.070 -13.159 4.549 1.00 97.44 84 TYR A N 1
ATOM 673 C CA . TYR A 1 84 ? 3.150 -11.884 5.254 1.00 97.44 84 TYR A CA 1
ATOM 674 C C . TYR A 1 84 ? 1.790 -11.176 5.313 1.00 97.44 84 TYR A C 1
ATOM 676 O O . TYR A 1 84 ? 1.394 -10.691 6.371 1.00 97.44 84 TYR A O 1
ATOM 684 N N . TYR A 1 85 ? 1.042 -11.165 4.205 1.00 96.81 85 TYR A N 1
ATOM 685 C CA . TYR A 1 85 ? -0.319 -10.632 4.165 1.00 96.81 85 TYR A CA 1
ATOM 686 C C . TYR A 1 85 ? -1.239 -11.361 5.150 1.00 96.81 85 TYR A C 1
ATOM 688 O O . TYR A 1 85 ? -1.970 -10.707 5.896 1.00 96.81 85 TYR A O 1
ATOM 696 N N . ALA A 1 86 ? -1.188 -12.697 5.188 1.00 95.12 86 ALA A N 1
ATOM 697 C CA . ALA A 1 86 ? -1.989 -13.493 6.114 1.00 95.12 86 ALA A CA 1
ATOM 698 C C . ALA A 1 86 ? -1.646 -13.165 7.577 1.00 95.12 86 ALA A C 1
ATOM 700 O O . ALA A 1 86 ? -2.543 -12.844 8.354 1.00 95.12 86 ALA A O 1
ATOM 701 N N . SER A 1 87 ? -0.356 -13.120 7.929 1.00 96.62 87 SER A N 1
ATOM 702 C CA . SER A 1 87 ? 0.083 -12.765 9.284 1.00 96.62 87 SER A CA 1
ATOM 703 C C . SER A 1 87 ? -0.350 -11.355 9.694 1.00 96.62 87 SER A C 1
ATOM 705 O O . SER A 1 87 ? -0.855 -11.160 10.797 1.00 96.62 87 SER A O 1
ATOM 707 N N . MET A 1 88 ? -0.204 -10.358 8.816 1.00 96.50 88 MET A N 1
ATOM 708 C CA . MET A 1 88 ? -0.650 -8.991 9.116 1.00 96.50 88 MET A CA 1
ATOM 709 C C . MET A 1 88 ? -2.178 -8.885 9.211 1.00 96.50 88 MET A C 1
ATOM 711 O O . MET A 1 88 ? -2.688 -8.094 10.004 1.00 96.50 88 MET A O 1
ATOM 715 N N . SER A 1 89 ? -2.915 -9.701 8.453 1.00 94.81 89 SER A N 1
ATOM 716 C CA . SER A 1 89 ? -4.378 -9.766 8.538 1.00 94.81 89 SER A CA 1
ATOM 717 C C . SER A 1 89 ? -4.842 -10.334 9.881 1.00 94.81 89 SER A C 1
ATOM 719 O O . SER A 1 89 ? -5.765 -9.790 10.483 1.00 94.81 89 SER A O 1
ATOM 721 N N . GLU A 1 90 ? -4.172 -11.366 10.402 1.00 95.81 90 GLU A N 1
ATOM 722 C CA . GLU A 1 90 ? -4.446 -11.913 11.740 1.00 95.81 90 GLU A CA 1
ATOM 723 C C . GLU A 1 90 ? -4.166 -10.893 12.851 1.00 95.81 90 GLU A C 1
ATOM 725 O O . GLU A 1 90 ? -4.967 -10.742 13.781 1.00 95.81 90 GLU A O 1
ATOM 730 N N . VAL A 1 91 ? -3.062 -10.145 12.737 1.00 97.38 91 VAL A N 1
ATOM 731 C CA . VAL A 1 91 ? -2.737 -9.054 13.669 1.00 97.38 91 VAL A CA 1
ATOM 732 C C . VAL A 1 91 ? -3.813 -7.969 13.618 1.00 97.38 91 VAL A C 1
ATOM 734 O O . VAL A 1 91 ? -4.350 -7.589 14.659 1.00 97.38 91 VAL A O 1
ATOM 737 N N . GLY A 1 92 ? -4.184 -7.509 12.420 1.00 96.50 92 GLY A N 1
ATOM 738 C CA . GLY A 1 92 ? -5.229 -6.500 12.234 1.00 96.50 92 GLY A CA 1
ATOM 739 C C . GLY A 1 92 ? -6.582 -6.939 12.795 1.00 96.50 92 GLY A C 1
ATOM 740 O O . GLY A 1 92 ? -7.245 -6.161 13.486 1.00 96.50 92 GLY A O 1
ATOM 741 N N . LEU A 1 93 ? -6.970 -8.199 12.575 1.00 96.31 93 LEU A N 1
ATOM 742 C CA . LEU A 1 93 ? -8.199 -8.766 13.129 1.00 96.31 93 LEU A CA 1
ATOM 743 C C . LEU A 1 93 ? -8.153 -8.819 14.660 1.00 96.31 93 LEU A C 1
ATOM 745 O O . LEU A 1 93 ? -9.122 -8.445 15.316 1.00 96.31 93 LEU A O 1
ATOM 749 N N . THR A 1 94 ? -7.017 -9.214 15.237 1.00 97.81 94 THR A N 1
ATOM 750 C CA . THR A 1 94 ? -6.827 -9.240 16.694 1.00 97.81 94 THR A CA 1
ATOM 751 C C . THR A 1 94 ? -6.999 -7.846 17.296 1.00 97.81 94 THR A C 1
ATOM 753 O O . THR A 1 94 ? -7.783 -7.672 18.229 1.00 97.81 94 THR A O 1
ATOM 756 N N . ILE A 1 95 ? -6.345 -6.829 16.726 1.00 97.81 95 ILE A N 1
ATOM 757 C CA . ILE A 1 95 ? -6.471 -5.443 17.200 1.00 97.81 95 ILE A CA 1
ATOM 758 C C . ILE A 1 95 ? -7.913 -4.949 17.027 1.00 97.81 95 ILE A C 1
ATOM 760 O O . ILE A 1 95 ? -8.468 -4.332 17.932 1.00 97.81 95 ILE A O 1
ATOM 764 N N . THR A 1 96 ? -8.557 -5.265 15.904 1.00 97.38 96 THR A N 1
ATOM 765 C CA . THR A 1 96 ? -9.955 -4.891 15.643 1.00 97.38 96 THR A CA 1
ATOM 766 C C . THR A 1 96 ? -10.916 -5.484 16.676 1.00 97.38 96 THR A C 1
ATOM 768 O O . THR A 1 96 ? -11.811 -4.790 17.160 1.00 97.38 96 THR A O 1
ATOM 771 N N . ARG A 1 97 ? -10.710 -6.741 17.078 1.00 97.81 97 ARG A N 1
ATOM 772 C CA . ARG A 1 97 ? -11.496 -7.383 18.141 1.00 97.81 97 ARG A CA 1
ATOM 773 C C . ARG A 1 97 ? -11.236 -6.758 19.513 1.00 97.81 97 ARG A C 1
ATOM 775 O O . ARG A 1 97 ? -12.173 -6.531 20.277 1.00 97.81 97 ARG A O 1
ATOM 782 N N . MET A 1 98 ? -9.987 -6.391 19.811 1.00 98.31 98 MET A N 1
ATOM 783 C CA . MET A 1 98 ? -9.660 -5.643 21.032 1.00 98.31 98 MET A CA 1
ATOM 784 C C . MET A 1 98 ? -10.334 -4.264 21.057 1.00 98.31 98 MET A C 1
ATOM 786 O O . MET A 1 98 ? -10.850 -3.853 22.097 1.00 98.31 98 MET A O 1
ATOM 790 N N . LEU A 1 99 ? -10.389 -3.568 19.915 1.00 97.69 99 LEU A N 1
ATOM 791 C CA . LEU A 1 99 ? -11.120 -2.307 19.776 1.00 97.69 99 LEU A CA 1
ATOM 792 C C . LEU A 1 99 ? -12.620 -2.496 20.018 1.00 97.69 99 LEU A C 1
ATOM 794 O O . LEU A 1 99 ? -13.224 -1.680 20.711 1.00 97.69 99 LEU A O 1
ATOM 798 N N . ALA A 1 100 ? -13.219 -3.575 19.504 1.00 98.12 100 ALA A N 1
ATOM 799 C CA . ALA A 1 100 ? -14.626 -3.884 19.752 1.00 98.12 100 ALA A CA 1
ATOM 800 C C . ALA A 1 100 ? -14.922 -4.003 21.257 1.00 98.12 100 ALA A C 1
ATOM 802 O O . ALA A 1 100 ? -15.835 -3.342 21.757 1.00 98.12 100 ALA A O 1
ATOM 803 N N . ILE A 1 101 ? -14.094 -4.752 21.993 1.00 98.50 101 ILE A N 1
ATOM 804 C CA . ILE A 1 101 ? -14.209 -4.887 23.454 1.00 98.50 101 ILE A CA 1
ATOM 805 C C . ILE A 1 101 ? -14.052 -3.526 24.144 1.00 98.50 101 ILE A C 1
ATOM 807 O O . ILE A 1 101 ? -14.862 -3.174 25.001 1.00 98.50 101 ILE A O 1
ATOM 811 N N . GLY A 1 102 ? -13.044 -2.735 23.759 1.00 98.06 102 GLY A N 1
ATOM 812 C CA . GLY A 1 102 ? -12.810 -1.398 24.320 1.00 98.06 102 GLY A CA 1
ATOM 813 C C . GLY A 1 102 ? -13.977 -0.426 24.104 1.00 98.06 102 GLY A C 1
ATOM 814 O O . GLY A 1 102 ? -14.206 0.458 24.926 1.00 98.06 102 GLY A O 1
ATOM 815 N N . LEU A 1 103 ? -14.756 -0.626 23.039 1.00 98.00 103 LEU A N 1
ATOM 816 C CA . LEU A 1 103 ? -15.984 0.116 22.735 1.00 98.00 103 LEU A CA 1
ATOM 817 C C . LEU A 1 103 ? -17.240 -0.466 23.415 1.00 98.00 103 LEU A C 1
ATOM 819 O O . LEU A 1 103 ? -18.350 0.000 23.152 1.00 98.00 103 LEU A O 1
ATOM 823 N N . GLY A 1 104 ? -17.094 -1.487 24.266 1.00 98.25 104 GLY A N 1
ATOM 824 C CA . GLY A 1 104 ? -18.207 -2.161 24.938 1.00 98.25 104 GLY A CA 1
ATOM 825 C C . GLY A 1 104 ? -19.065 -3.019 24.003 1.00 98.25 104 GLY A C 1
ATOM 826 O O . GLY A 1 104 ? -20.245 -3.237 24.278 1.00 98.25 104 GLY A O 1
ATOM 827 N N . LYS A 1 105 ? -18.506 -3.464 22.874 1.00 98.50 105 LYS A N 1
ATOM 828 C CA . LYS A 1 105 ? -19.144 -4.397 21.939 1.00 98.50 105 LYS A CA 1
ATOM 829 C C . LYS A 1 105 ? -18.668 -5.825 22.196 1.00 98.50 105 LYS A C 1
ATOM 831 O O . LYS A 1 105 ? -17.695 -6.057 22.910 1.00 98.50 105 LYS A O 1
ATOM 836 N N . GLU A 1 106 ? -19.363 -6.788 21.598 1.00 98.25 106 GLU A N 1
ATOM 837 C CA . GLU A 1 106 ? -18.879 -8.167 21.554 1.00 98.25 106 GLU A CA 1
ATOM 838 C C . GLU A 1 106 ? -17.551 -8.240 20.790 1.00 98.25 106 GLU A C 1
ATOM 840 O O . GLU A 1 106 ? -17.342 -7.501 19.831 1.00 98.25 106 GLU A O 1
ATOM 845 N N . GLU A 1 107 ? -16.665 -9.155 21.187 1.00 98.00 107 GLU A N 1
ATOM 846 C CA . GLU A 1 107 ? -15.324 -9.299 20.600 1.00 98.00 107 GLU A CA 1
ATOM 847 C C . GLU A 1 107 ? -15.356 -9.355 19.066 1.00 98.00 107 GLU A C 1
ATOM 849 O O . GLU A 1 107 ? -14.578 -8.683 18.399 1.00 98.00 107 GLU A O 1
ATOM 854 N N . LYS A 1 108 ? -16.304 -10.109 18.506 1.00 97.81 108 LYS A N 1
ATOM 855 C CA . LYS A 1 108 ? -16.428 -10.368 17.065 1.00 97.81 108 LYS A CA 1
ATOM 856 C C . LYS A 1 108 ? -17.332 -9.378 16.332 1.00 97.81 108 LYS A C 1
ATOM 858 O O . LYS A 1 108 ? -17.733 -9.644 15.204 1.00 97.81 108 LYS A O 1
ATOM 863 N N . TYR A 1 109 ? -17.663 -8.243 16.948 1.00 97.31 109 TYR A N 1
ATOM 864 C CA . TYR A 1 109 ? -18.628 -7.282 16.405 1.00 97.31 109 TYR A CA 1
ATOM 865 C C . TYR A 1 109 ? -18.296 -6.805 14.979 1.00 97.31 109 TYR A C 1
ATOM 867 O O . TYR A 1 109 ? -19.205 -6.560 14.197 1.00 97.31 109 TYR A O 1
ATOM 875 N N . PHE A 1 110 ? -17.011 -6.704 14.623 1.00 95.69 110 PHE A N 1
ATOM 876 C CA . PHE A 1 110 ? -16.568 -6.278 13.289 1.00 95.69 110 PHE A CA 1
ATOM 877 C C . PHE A 1 110 ? -16.115 -7.430 12.372 1.00 95.69 110 PHE A C 1
ATOM 879 O O . PHE A 1 110 ? -15.672 -7.167 11.256 1.00 95.69 110 PHE A O 1
ATOM 886 N N . ASP A 1 111 ? -16.201 -8.694 12.803 1.00 95.50 111 ASP A N 1
ATOM 887 C CA . ASP A 1 111 ? -15.665 -9.841 12.047 1.00 95.50 111 ASP A CA 1
ATOM 888 C C . ASP A 1 111 ? -16.270 -9.948 10.637 1.00 95.50 111 ASP A C 1
ATOM 890 O O . ASP A 1 111 ? -15.573 -10.323 9.691 1.00 95.50 111 ASP A O 1
ATOM 894 N N . GLU A 1 112 ? -17.543 -9.575 10.476 1.00 92.88 112 GLU A N 1
ATOM 895 C CA . GLU A 1 112 ? -18.238 -9.605 9.183 1.00 92.88 112 GLU A CA 1
ATOM 896 C C . GLU A 1 112 ? -17.544 -8.763 8.102 1.00 92.88 112 GLU A C 1
ATOM 898 O O . GLU A 1 112 ? -17.605 -9.109 6.923 1.00 92.88 112 GLU A O 1
ATOM 903 N N . LEU A 1 113 ? -16.831 -7.703 8.501 1.00 90.81 113 LEU A N 1
ATOM 904 C CA . LEU A 1 113 ? -16.137 -6.795 7.589 1.00 90.81 113 LEU A CA 1
ATOM 905 C C . LEU A 1 113 ? -14.770 -7.333 7.147 1.00 90.81 113 LEU A C 1
ATOM 907 O O . LEU A 1 113 ? -14.255 -6.916 6.108 1.00 90.81 113 LEU A O 1
ATOM 911 N N . PHE A 1 114 ? -14.160 -8.229 7.932 1.00 92.25 114 PHE A N 1
ATOM 912 C CA . PHE A 1 114 ? -12.729 -8.526 7.812 1.00 92.25 114 PHE A CA 1
ATOM 913 C C . PHE A 1 114 ? -12.376 -10.007 7.619 1.00 92.25 114 PHE A C 1
ATOM 915 O O . PHE A 1 114 ? -11.277 -10.294 7.154 1.00 92.25 114 PHE A O 1
ATOM 922 N N . VAL A 1 115 ? -13.264 -10.955 7.946 1.00 90.44 115 VAL A N 1
ATOM 923 C CA . VAL A 1 115 ? -12.903 -12.388 7.996 1.00 90.44 115 VAL A CA 1
ATOM 924 C C . VAL A 1 115 ? -12.959 -13.092 6.636 1.00 90.44 115 VAL A C 1
ATOM 926 O O . VAL A 1 115 ? -12.071 -13.881 6.331 1.00 90.44 115 VAL A O 1
ATOM 929 N N . ASN A 1 116 ? -13.988 -12.846 5.820 1.00 85.75 116 ASN A N 1
ATOM 930 C CA . ASN A 1 116 ? -14.234 -13.682 4.634 1.00 85.75 116 ASN A CA 1
ATOM 931 C C . ASN A 1 116 ? -13.441 -13.229 3.403 1.00 85.75 116 ASN A C 1
ATOM 933 O O . ASN A 1 116 ? -12.676 -13.998 2.828 1.00 85.75 116 ASN A O 1
ATOM 937 N N . LYS A 1 117 ? -13.657 -11.980 2.976 1.00 87.31 117 LYS A N 1
ATOM 938 C CA . LYS A 1 117 ? -13.026 -11.408 1.782 1.00 87.31 117 LYS A CA 1
ATOM 939 C C . LYS A 1 117 ? -12.722 -9.920 1.993 1.00 87.31 117 LYS A C 1
ATOM 941 O O . LYS A 1 117 ? -13.383 -9.068 1.392 1.00 87.31 117 LYS A O 1
ATOM 946 N N . PRO A 1 118 ? -11.779 -9.594 2.899 1.00 89.06 118 PRO A N 1
ATOM 947 C CA . PRO A 1 118 ? -11.503 -8.213 3.267 1.00 89.06 118 PRO A CA 1
ATOM 948 C C . PRO A 1 118 ? -10.954 -7.423 2.078 1.00 89.06 118 PRO A C 1
ATOM 950 O O . PRO A 1 118 ? -10.129 -7.917 1.311 1.00 89.06 118 PRO A O 1
ATOM 953 N N . LEU A 1 119 ? -11.331 -6.148 1.987 1.00 89.69 119 LEU A N 1
ATOM 954 C CA . LEU A 1 119 ? -10.737 -5.184 1.052 1.00 89.69 119 LEU A CA 1
ATOM 955 C C . LEU A 1 119 ? -9.402 -4.602 1.564 1.00 89.69 119 LEU A C 1
ATOM 957 O O . LEU A 1 119 ? -9.017 -3.483 1.218 1.00 89.69 119 LEU A O 1
ATOM 961 N N . SER A 1 120 ? -8.673 -5.342 2.405 1.00 93.31 120 SER A N 1
ATOM 962 C CA . SER A 1 120 ? -7.382 -4.897 2.929 1.00 93.31 120 SER A CA 1
ATOM 963 C C . SER A 1 120 ? -6.298 -4.954 1.850 1.00 93.31 120 SER A C 1
ATOM 965 O O . SER A 1 120 ? -6.307 -5.799 0.952 1.00 93.31 120 SER A O 1
ATOM 967 N N . THR A 1 121 ? -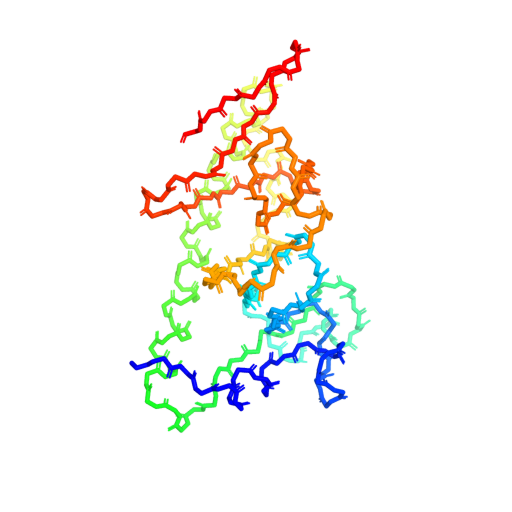5.349 -4.024 1.937 1.00 95.69 121 THR A N 1
ATOM 968 C CA . THR A 1 121 ? -4.276 -3.863 0.953 1.00 95.69 121 THR A CA 1
ATOM 969 C C . THR A 1 121 ? -2.928 -3.907 1.652 1.00 95.69 121 THR A C 1
ATOM 971 O O . THR A 1 121 ? -2.663 -3.096 2.536 1.00 95.69 121 THR A O 1
ATOM 974 N N . LEU A 1 122 ? -2.058 -4.813 1.215 1.00 97.38 122 LEU A N 1
ATOM 975 C CA . LEU A 1 122 ? -0.638 -4.778 1.536 1.00 97.38 122 LEU A CA 1
ATOM 976 C C . LEU A 1 122 ? 0.078 -3.958 0.470 1.00 97.38 122 LEU A C 1
ATOM 978 O O . LEU A 1 122 ? 0.029 -4.276 -0.718 1.00 97.38 122 LEU A O 1
ATOM 982 N N . ARG A 1 123 ? 0.763 -2.904 0.904 1.00 97.31 123 ARG A N 1
ATOM 983 C CA . ARG A 1 123 ? 1.512 -2.010 0.026 1.00 97.31 123 ARG A CA 1
ATOM 984 C C . ARG A 1 123 ? 2.992 -2.097 0.354 1.00 97.31 123 ARG A C 1
ATOM 986 O O . ARG A 1 123 ? 3.403 -1.746 1.455 1.00 97.31 123 ARG A O 1
ATOM 993 N N . LEU A 1 124 ? 3.789 -2.514 -0.623 1.00 97.25 124 LEU A N 1
ATOM 994 C CA . LEU A 1 124 ? 5.241 -2.400 -0.547 1.00 97.25 124 LEU A CA 1
ATOM 995 C C . LEU A 1 124 ? 5.634 -1.071 -1.177 1.00 97.25 124 LEU A C 1
ATOM 997 O O . LEU A 1 124 ? 5.325 -0.837 -2.346 1.00 97.25 124 LEU A O 1
ATOM 1001 N N . MET A 1 125 ? 6.289 -0.204 -0.412 1.00 96.12 125 MET A N 1
ATOM 1002 C CA . MET A 1 125 ? 6.718 1.114 -0.878 1.00 96.12 125 MET A CA 1
ATOM 1003 C C . MET A 1 125 ? 8.235 1.198 -0.917 1.00 96.12 125 MET A C 1
ATOM 1005 O O . MET A 1 125 ? 8.918 0.724 -0.014 1.00 96.12 125 MET A O 1
ATOM 1009 N N . HIS A 1 126 ? 8.746 1.847 -1.955 1.00 95.00 126 HIS A N 1
ATOM 1010 C CA . HIS A 1 126 ? 10.144 2.216 -2.070 1.00 95.00 126 HIS A CA 1
ATOM 1011 C C . HIS A 1 126 ? 10.239 3.722 -2.324 1.00 95.00 126 HIS A C 1
ATOM 1013 O O . HIS A 1 126 ? 9.553 4.266 -3.195 1.00 95.00 126 HIS A O 1
ATOM 1019 N N . TYR A 1 127 ? 11.086 4.388 -1.541 1.00 94.19 127 TYR A N 1
ATOM 1020 C CA . TYR A 1 127 ? 11.339 5.824 -1.608 1.00 94.19 127 TYR A CA 1
ATOM 1021 C C . TYR A 1 127 ? 12.733 6.055 -2.202 1.00 94.19 127 TYR A C 1
ATOM 1023 O O . TYR A 1 127 ? 13.722 6.036 -1.469 1.00 94.19 127 TYR A O 1
ATOM 1031 N N . PRO A 1 128 ? 12.853 6.223 -3.530 1.00 92.50 128 PRO A N 1
ATOM 1032 C CA . PRO A 1 128 ? 14.145 6.478 -4.143 1.00 92.50 128 PRO A CA 1
ATOM 1033 C C . PRO A 1 128 ? 14.653 7.881 -3.809 1.00 92.50 128 PRO A C 1
ATOM 1035 O O . PRO A 1 128 ? 13.891 8.786 -3.465 1.00 92.50 128 PRO A O 1
ATOM 1038 N N . VAL A 1 129 ? 15.959 8.083 -3.992 1.00 91.31 129 VAL A N 1
ATOM 1039 C CA . VAL A 1 129 ? 16.569 9.411 -3.894 1.00 91.31 129 VAL A CA 1
ATOM 1040 C C . VAL A 1 129 ? 15.932 10.336 -4.931 1.00 91.31 129 VAL A C 1
ATOM 1042 O O . VAL A 1 129 ? 15.885 10.021 -6.124 1.00 91.31 129 VAL A O 1
ATOM 1045 N N . ARG A 1 130 ? 15.436 11.485 -4.469 1.00 91.00 130 ARG A N 1
ATOM 1046 C CA . ARG A 1 130 ? 14.829 12.500 -5.330 1.00 91.00 130 ARG A CA 1
ATOM 1047 C C . ARG A 1 130 ? 15.915 13.304 -6.065 1.00 91.00 130 ARG A C 1
ATOM 1049 O O . ARG A 1 130 ? 16.817 13.823 -5.403 1.00 91.00 130 ARG A O 1
ATOM 1056 N N . PRO A 1 131 ? 15.837 13.452 -7.400 1.00 91.06 131 PRO A N 1
ATOM 1057 C CA . PRO A 1 131 ? 16.768 14.282 -8.154 1.00 91.06 131 PRO A CA 1
ATOM 1058 C C . PRO A 1 131 ? 16.540 15.776 -7.888 1.00 91.06 131 PRO A C 1
ATOM 1060 O O . PRO A 1 131 ? 15.461 16.202 -7.476 1.00 91.06 131 PRO A O 1
ATOM 1063 N N . GLN A 1 132 ? 17.571 16.580 -8.150 1.00 91.19 132 GLN A N 1
ATOM 1064 C CA . GLN A 1 132 ? 17.475 18.039 -8.132 1.00 91.19 132 GLN A CA 1
ATOM 1065 C C . GLN A 1 132 ? 17.069 18.580 -9.516 1.00 91.19 132 GLN A C 1
ATOM 1067 O O . GLN A 1 132 ? 17.475 18.001 -10.526 1.00 91.19 132 GLN A O 1
ATOM 1072 N N . PRO A 1 133 ? 16.342 19.712 -9.584 1.00 92.12 133 PRO A N 1
ATOM 1073 C CA . PRO A 1 133 ? 15.828 20.490 -8.453 1.00 92.12 133 PRO A CA 1
ATOM 1074 C C . PRO A 1 133 ? 14.572 19.866 -7.820 1.00 92.12 133 PRO A C 1
ATOM 1076 O O . PRO A 1 133 ? 13.717 19.316 -8.510 1.00 92.12 133 PRO A O 1
ATOM 1079 N N . ILE A 1 134 ? 14.433 20.002 -6.498 1.00 93.06 134 ILE A N 1
ATOM 1080 C CA . ILE A 1 134 ? 13.209 19.609 -5.780 1.00 93.06 134 ILE A CA 1
ATOM 1081 C C . ILE A 1 134 ? 12.053 20.544 -6.182 1.00 93.06 134 ILE A C 1
ATOM 1083 O O . ILE A 1 134 ? 12.223 21.764 -6.073 1.00 93.06 134 ILE A O 1
ATOM 1087 N N . PRO A 1 135 ? 10.881 20.016 -6.591 1.00 92.75 135 PRO A N 1
ATOM 1088 C CA . PRO A 1 135 ? 9.732 20.846 -6.942 1.00 92.75 135 PRO A CA 1
ATOM 1089 C C . PRO A 1 135 ? 9.210 21.606 -5.717 1.00 92.75 135 PRO A C 1
ATOM 1091 O O . PRO A 1 135 ? 9.170 21.058 -4.618 1.00 92.75 135 PRO A O 1
ATOM 1094 N N . GLU A 1 136 ? 8.761 22.850 -5.904 1.00 93.44 136 GLU A N 1
ATOM 1095 C CA . GLU A 1 136 ? 8.237 23.684 -4.805 1.00 93.44 136 GLU A CA 1
ATOM 1096 C C . GLU A 1 136 ? 7.048 23.036 -4.088 1.00 93.44 136 GLU A C 1
ATOM 1098 O O . GLU A 1 136 ? 6.917 23.156 -2.878 1.00 93.44 136 GLU A O 1
ATOM 1103 N N . SER A 1 137 ? 6.235 22.256 -4.806 1.00 93.00 137 SER A N 1
ATOM 1104 C CA . SER A 1 137 ? 5.124 21.492 -4.225 1.00 93.00 137 SER A CA 1
ATOM 1105 C C . SER A 1 137 ? 5.563 20.442 -3.198 1.00 93.00 137 SER A C 1
ATOM 1107 O O . SER A 1 137 ? 4.746 20.005 -2.393 1.00 93.00 137 SER A O 1
ATOM 1109 N N . ALA A 1 138 ? 6.834 20.027 -3.217 1.00 93.81 138 ALA A N 1
ATOM 1110 C CA . ALA A 1 138 ? 7.414 19.111 -2.241 1.00 93.81 138 ALA A CA 1
ATOM 1111 C C . ALA A 1 138 ? 8.054 19.829 -1.046 1.00 93.81 138 ALA A C 1
ATOM 1113 O O . ALA A 1 138 ? 8.529 19.151 -0.142 1.00 93.81 138 ALA A O 1
ATOM 1114 N N . LYS A 1 139 ? 8.134 21.163 -1.035 1.00 94.25 139 LYS A N 1
ATOM 1115 C CA . LYS A 1 139 ? 8.785 21.917 0.040 1.00 94.25 139 LYS A CA 1
ATOM 1116 C C . LYS A 1 139 ? 7.731 22.478 0.986 1.00 94.25 139 LYS A C 1
ATOM 1118 O O . LYS A 1 139 ? 6.807 23.158 0.551 1.00 94.25 139 LYS A O 1
ATOM 1123 N N . LYS A 1 140 ? 7.878 22.217 2.283 1.00 91.50 140 LYS A N 1
ATOM 1124 C CA . LYS A 1 140 ? 6.998 22.757 3.330 1.00 91.50 140 LYS A CA 1
ATOM 1125 C C . LYS A 1 140 ? 7.824 22.988 4.588 1.00 91.50 140 LYS A C 1
ATOM 1127 O O . LYS A 1 140 ? 8.527 22.081 5.010 1.00 91.50 140 LYS A O 1
ATOM 1132 N N . ASP A 1 141 ? 7.790 24.202 5.134 1.00 89.38 141 ASP A N 1
ATOM 1133 C CA . ASP A 1 141 ? 8.443 24.561 6.405 1.00 89.38 141 ASP A CA 1
ATOM 1134 C C . ASP A 1 141 ? 9.934 24.166 6.501 1.00 89.38 141 ASP A C 1
ATOM 1136 O O . ASP A 1 141 ? 10.431 23.752 7.542 1.00 89.38 141 ASP A O 1
ATOM 1140 N N . GLY A 1 142 ? 10.670 24.278 5.386 1.00 87.75 142 GLY A N 1
ATOM 1141 C CA . GLY A 1 142 ? 12.090 23.902 5.305 1.00 87.75 142 GLY A CA 1
ATOM 1142 C C . GLY A 1 142 ? 12.354 22.400 5.129 1.00 87.75 142 GLY A C 1
ATOM 1143 O O . GLY A 1 142 ? 13.508 22.005 4.967 1.00 87.75 142 GLY A O 1
ATOM 1144 N N . LEU A 1 143 ? 11.306 21.576 5.097 1.00 90.88 143 LEU A N 1
ATOM 1145 C CA . LEU A 1 143 ? 11.360 20.140 4.842 1.00 90.88 143 LEU A CA 1
ATOM 1146 C C . LEU A 1 143 ? 11.077 19.814 3.373 1.00 90.88 143 LEU A C 1
ATOM 1148 O O . LEU A 1 143 ? 10.441 20.579 2.643 1.00 90.88 143 LEU A O 1
ATOM 1152 N N . VAL A 1 144 ? 11.532 18.631 2.959 1.00 92.62 144 VAL A N 1
ATOM 1153 C CA . VAL A 1 144 ? 11.237 18.039 1.651 1.00 92.62 144 VAL A CA 1
ATOM 1154 C C . VAL A 1 144 ?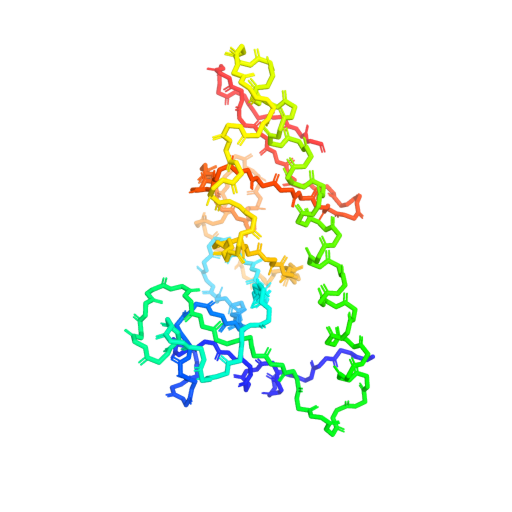 10.328 16.838 1.860 1.00 92.62 144 VAL A C 1
ATOM 1156 O O . VAL A 1 144 ? 10.753 15.798 2.354 1.00 92.62 144 VAL A O 1
ATOM 1159 N N . LEU A 1 145 ? 9.075 16.978 1.453 1.00 93.19 145 LEU A N 1
ATOM 1160 C CA . LEU A 1 145 ? 8.059 15.949 1.572 1.00 93.19 145 LEU A CA 1
ATOM 1161 C C . LEU A 1 145 ? 8.224 14.887 0.473 1.00 93.19 145 LEU A C 1
ATOM 1163 O O . LEU A 1 145 ? 8.414 15.181 -0.715 1.00 93.19 145 LEU A O 1
ATOM 1167 N N . THR A 1 146 ? 8.127 13.623 0.880 1.00 92.06 146 THR A N 1
ATOM 1168 C CA . THR A 1 146 ? 8.022 12.450 -0.009 1.00 92.06 146 THR A CA 1
ATOM 1169 C C . THR A 1 146 ? 6.582 11.951 -0.126 1.00 92.06 146 THR A C 1
ATOM 1171 O O . THR A 1 146 ? 6.249 11.201 -1.046 1.00 92.06 146 THR A O 1
ATOM 1174 N N . CYS A 1 147 ? 5.711 12.403 0.774 1.00 92.06 147 CYS A N 1
ATOM 1175 C CA . CYS A 1 147 ? 4.269 12.245 0.744 1.00 92.06 147 CYS A CA 1
ATOM 1176 C C . CYS A 1 147 ? 3.637 13.491 1.367 1.00 92.06 147 CYS A C 1
ATOM 1178 O O . CYS A 1 147 ? 4.157 14.023 2.344 1.00 92.06 147 CYS A O 1
ATOM 1180 N N . LEU A 1 148 ? 2.529 13.958 0.799 1.00 92.81 148 LEU A N 1
ATOM 1181 C CA . LEU A 1 148 ? 1.778 15.064 1.382 1.00 92.81 148 LEU A CA 1
ATOM 1182 C C . LEU A 1 148 ? 1.019 14.612 2.636 1.00 92.81 148 LEU A C 1
ATOM 1184 O O . LEU A 1 148 ? 0.701 13.430 2.796 1.00 92.81 148 LEU A O 1
ATOM 1188 N N . GLU A 1 149 ? 0.712 15.585 3.489 1.00 93.88 149 GLU A N 1
ATOM 1189 C CA . GLU A 1 149 ? -0.214 15.450 4.612 1.00 93.88 149 GLU A CA 1
ATOM 1190 C C . GLU A 1 149 ? -1.556 14.869 4.146 1.00 93.88 149 GLU A C 1
ATOM 1192 O O . GLU A 1 149 ? -2.124 15.312 3.146 1.00 93.88 149 GLU A O 1
ATOM 1197 N N . HIS A 1 150 ? -2.050 13.866 4.868 1.00 95.06 150 HIS A N 1
ATOM 1198 C CA . HIS A 1 150 ? -3.351 13.250 4.634 1.00 95.06 150 HIS A CA 1
ATOM 1199 C C . HIS A 1 150 ? -3.815 12.489 5.879 1.00 95.06 150 HIS A C 1
ATOM 1201 O O . HIS A 1 150 ? -3.044 12.236 6.803 1.00 95.06 150 HIS A O 1
ATOM 1207 N N . THR A 1 151 ? -5.086 12.100 5.873 1.00 95.38 151 THR A N 1
ATOM 1208 C CA . THR A 1 151 ? -5.627 11.075 6.766 1.00 95.38 151 THR A CA 1
ATOM 1209 C C . THR A 1 151 ? -5.860 9.815 5.948 1.00 95.38 151 THR A C 1
ATOM 1211 O O . THR A 1 151 ? -6.334 9.896 4.811 1.00 95.38 151 THR A O 1
ATOM 1214 N N . ASP A 1 152 ? -5.534 8.656 6.514 1.00 94.75 152 ASP A N 1
ATOM 1215 C CA . ASP A 1 152 ? -5.833 7.385 5.868 1.00 94.75 152 ASP A CA 1
ATOM 1216 C C . ASP A 1 152 ? -7.342 7.219 5.672 1.00 94.75 152 ASP A C 1
ATOM 1218 O O . ASP A 1 152 ? -8.146 7.474 6.565 1.00 94.75 152 ASP A O 1
ATOM 1222 N N . SER A 1 153 ? -7.731 6.738 4.494 1.00 91.62 153 SER A N 1
ATOM 1223 C CA . SER A 1 153 ? -9.122 6.404 4.168 1.00 91.62 153 SER A CA 1
ATOM 1224 C C . SER A 1 153 ? -9.525 4.995 4.620 1.00 91.62 153 SER A C 1
ATOM 1226 O O . SER A 1 153 ? -10.595 4.507 4.256 1.00 91.62 153 SER A O 1
ATOM 1228 N N . THR A 1 154 ? -8.657 4.315 5.371 1.00 91.56 154 THR A N 1
ATOM 1229 C CA . THR A 1 154 ? -8.845 2.926 5.806 1.00 91.56 154 THR A CA 1
ATOM 1230 C C . THR A 1 154 ? -9.358 2.859 7.240 1.00 91.56 154 THR A C 1
ATOM 1232 O O . THR A 1 154 ? -9.236 3.815 8.000 1.00 91.56 154 THR A O 1
ATOM 1235 N N . PHE A 1 155 ? -9.919 1.710 7.625 1.00 93.75 155 PHE A N 1
ATOM 1236 C CA . PHE A 1 155 ? -10.318 1.467 9.014 1.00 93.75 155 PHE A CA 1
ATOM 1237 C C . PHE A 1 155 ? -9.114 1.494 9.970 1.00 93.75 155 PHE A C 1
ATOM 1239 O O . PHE A 1 155 ? -9.202 2.016 11.078 1.00 93.75 155 PHE A O 1
ATOM 1246 N N . MET A 1 156 ? -7.991 0.922 9.533 1.00 94.56 156 MET A N 1
ATOM 1247 C CA . MET A 1 156 ? -6.745 0.846 10.284 1.00 94.56 156 MET A CA 1
ATOM 1248 C C . MET A 1 156 ? -5.584 0.627 9.318 1.00 94.56 156 MET A C 1
ATOM 1250 O O . MET A 1 156 ? -5.676 -0.214 8.421 1.00 94.56 156 MET A O 1
ATOM 1254 N N . ALA A 1 157 ? -4.475 1.325 9.557 1.00 95.88 157 ALA A N 1
ATOM 1255 C CA . ALA A 1 157 ? -3.204 1.068 8.903 1.00 95.88 157 ALA A CA 1
ATOM 1256 C C . ALA A 1 157 ? -2.223 0.440 9.900 1.00 95.88 157 ALA A C 1
ATOM 1258 O O . ALA A 1 157 ? -1.975 0.984 10.975 1.00 95.88 157 ALA A O 1
ATOM 1259 N N . LEU A 1 158 ? -1.655 -0.706 9.526 1.00 96.31 158 LEU A N 1
ATOM 1260 C CA . LEU A 1 158 ? -0.492 -1.285 10.191 1.00 96.31 158 LEU A CA 1
ATOM 1261 C C . LEU A 1 158 ? 0.724 -0.981 9.324 1.00 96.31 158 LEU A C 1
ATOM 1263 O O . LEU A 1 158 ? 0.780 -1.393 8.164 1.00 96.31 158 LEU A O 1
ATOM 1267 N N . LEU A 1 159 ? 1.672 -0.230 9.876 1.00 96.06 159 LEU A N 1
ATOM 1268 C CA . LEU A 1 159 ? 2.826 0.270 9.143 1.00 96.06 159 LEU A CA 1
ATOM 1269 C C . LEU A 1 159 ? 4.116 -0.225 9.791 1.00 96.06 159 LEU A C 1
ATOM 1271 O O . LEU A 1 159 ? 4.322 -0.062 10.989 1.00 96.06 159 LEU A O 1
ATOM 1275 N N . SER A 1 160 ? 5.001 -0.785 8.969 1.00 94.69 160 SER A N 1
ATOM 1276 C CA . SER A 1 160 ? 6.399 -1.003 9.328 1.00 94.69 160 SER A CA 1
ATOM 1277 C C . SER A 1 160 ? 7.260 -0.025 8.539 1.00 94.69 160 SER A C 1
ATOM 1279 O O . SER A 1 160 ? 7.189 0.011 7.310 1.00 94.69 160 SER A O 1
ATOM 1281 N N . THR A 1 161 ? 8.059 0.771 9.247 1.00 91.75 161 THR A N 1
ATOM 1282 C CA . THR A 1 161 ? 9.013 1.715 8.650 1.00 91.75 161 THR A CA 1
ATOM 1283 C C . THR A 1 161 ? 10.416 1.131 8.529 1.00 91.75 161 THR A C 1
ATOM 1285 O O . THR A 1 161 ? 11.283 1.805 7.996 1.00 91.75 161 THR A O 1
ATOM 1288 N N . PHE A 1 162 ?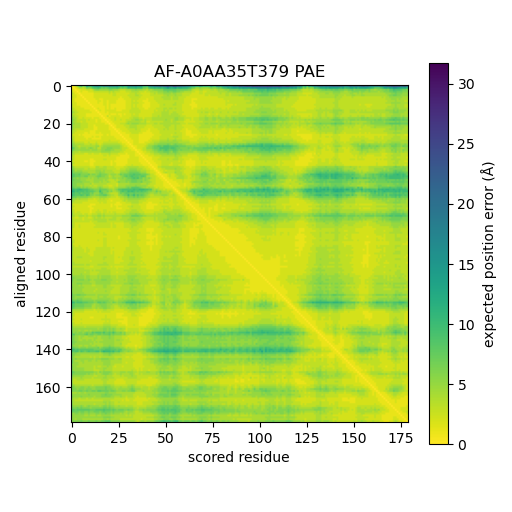 10.656 -0.104 8.991 1.00 91.06 162 PHE A N 1
ATOM 1289 C CA . PHE A 1 162 ? 11.997 -0.702 9.091 1.00 91.06 162 PHE A CA 1
ATOM 1290 C C . PHE A 1 162 ? 13.000 0.186 9.849 1.00 91.06 162 PHE A C 1
ATOM 1292 O O . PHE A 1 162 ? 14.155 0.294 9.446 1.00 91.06 162 PHE A O 1
ATOM 1299 N N . ASP A 1 163 ? 12.533 0.851 10.910 1.00 91.62 163 ASP A N 1
ATOM 1300 C CA . ASP A 1 163 ? 13.301 1.805 11.722 1.00 91.62 163 ASP A CA 1
ATOM 1301 C C . ASP A 1 163 ? 13.813 3.036 10.943 1.00 91.62 163 ASP A C 1
ATOM 1303 O O . ASP A 1 163 ? 14.660 3.781 11.433 1.00 91.62 163 ASP A O 1
ATOM 1307 N N . TYR A 1 164 ? 13.294 3.283 9.732 1.00 92.81 164 TYR A N 1
ATOM 1308 C CA . TYR A 1 164 ? 13.540 4.529 9.012 1.00 92.81 164 TYR A CA 1
ATOM 1309 C C . TYR A 1 164 ? 12.670 5.661 9.570 1.00 92.81 164 TYR A C 1
ATOM 1311 O O . TYR A 1 164 ? 11.457 5.512 9.738 1.00 92.81 164 TYR A O 1
ATOM 1319 N N . GLU A 1 165 ? 13.302 6.811 9.795 1.00 92.88 165 GLU A N 1
ATOM 1320 C CA . GLU A 1 165 ? 12.649 8.063 10.180 1.00 92.88 165 GLU A CA 1
ATOM 1321 C C . GLU A 1 165 ? 11.877 8.696 9.004 1.00 92.88 165 GLU A C 1
ATOM 1323 O O . GLU A 1 165 ? 12.051 8.331 7.836 1.00 92.88 165 GLU A O 1
ATOM 1328 N N . GLY A 1 166 ? 11.048 9.699 9.309 1.00 92.88 166 GLY A N 1
ATOM 1329 C CA . GLY A 1 166 ? 10.395 10.561 8.315 1.00 92.88 166 GLY A CA 1
ATOM 1330 C C . GLY A 1 166 ? 8.867 10.535 8.331 1.00 92.88 166 GLY A C 1
ATOM 1331 O O . GLY A 1 166 ? 8.244 11.307 7.602 1.00 92.88 166 GLY A O 1
ATOM 1332 N N . LEU A 1 167 ? 8.252 9.679 9.153 1.00 95.69 167 LEU A N 1
ATOM 1333 C CA . LEU A 1 167 ? 6.829 9.787 9.462 1.00 95.69 167 LEU A CA 1
ATOM 1334 C C . LEU A 1 167 ? 6.625 10.839 10.552 1.00 95.69 167 LEU A C 1
ATOM 1336 O O . LEU A 1 167 ? 7.273 10.790 11.593 1.00 95.69 167 LEU A O 1
ATOM 1340 N N . GLN A 1 168 ? 5.681 11.745 10.319 1.00 95.69 168 GLN A N 1
ATOM 1341 C CA . GLN A 1 168 ? 5.250 12.724 11.307 1.00 95.69 168 GLN A CA 1
ATOM 1342 C C . GLN A 1 168 ? 3.733 12.677 11.456 1.00 95.69 168 GLN A C 1
ATOM 1344 O O . GLN A 1 168 ? 3.014 12.459 10.477 1.00 95.69 168 GLN A O 1
ATOM 1349 N N . ILE A 1 169 ? 3.245 12.918 12.672 1.00 96.38 169 ILE A N 1
ATOM 1350 C CA . ILE A 1 169 ? 1.818 13.096 12.954 1.00 96.38 169 ILE A CA 1
ATOM 1351 C C . ILE A 1 169 ? 1.545 14.530 13.396 1.00 96.38 169 ILE A C 1
ATOM 1353 O O . ILE A 1 169 ? 2.328 15.128 14.134 1.00 96.38 169 ILE A O 1
ATOM 1357 N N . MET A 1 170 ? 0.416 15.075 12.949 1.00 95.94 170 MET A N 1
ATOM 1358 C CA . MET A 1 170 ? -0.055 16.384 13.387 1.00 95.94 170 MET A CA 1
ATOM 1359 C C . MET A 1 170 ? -0.929 16.231 14.634 1.00 95.94 170 MET A C 1
ATOM 1361 O O . MET A 1 170 ? -1.925 15.502 14.629 1.00 95.94 170 MET A O 1
ATOM 1365 N N . LEU A 1 171 ? -0.561 16.925 15.707 1.00 96.75 171 LEU A N 1
ATOM 1366 C CA . LEU A 1 171 ? -1.329 16.989 16.943 1.00 96.75 171 LEU A CA 1
ATOM 1367 C C . LEU A 1 171 ? -2.496 17.980 16.821 1.00 96.75 171 LEU A C 1
ATOM 1369 O O . LEU A 1 171 ? -2.600 18.765 15.879 1.00 96.75 171 LEU A O 1
ATOM 1373 N N . LYS A 1 172 ? -3.394 17.971 17.812 1.00 96.31 172 LYS A N 1
ATOM 1374 C CA . LYS A 1 172 ? -4.587 18.842 17.832 1.00 96.31 172 LYS A CA 1
ATOM 1375 C C . LYS A 1 172 ? -4.266 20.339 17.839 1.00 96.31 172 LYS A C 1
ATOM 1377 O O . LYS A 1 172 ? -5.120 21.131 17.457 1.00 96.31 172 LYS A O 1
ATOM 1382 N N . ASP A 1 173 ? -3.082 20.719 18.309 1.00 96.81 173 ASP A N 1
ATOM 1383 C CA . ASP A 1 173 ? -2.606 22.104 18.324 1.00 96.81 173 ASP A CA 1
ATOM 1384 C C . ASP A 1 173 ? -1.919 22.524 17.010 1.00 96.81 173 ASP A C 1
ATOM 1386 O O . ASP A 1 173 ? -1.477 23.664 16.891 1.00 96.81 173 ASP A O 1
ATOM 1390 N N . GLY A 1 174 ? -1.856 21.624 16.020 1.00 94.62 174 GLY A N 1
ATOM 1391 C CA . GLY A 1 174 ? -1.231 21.853 14.718 1.00 94.62 174 GLY A CA 1
ATOM 1392 C C . GLY A 1 174 ? 0.279 21.609 14.690 1.00 94.62 174 GLY A C 1
ATOM 1393 O O . GLY A 1 174 ? 0.892 21.777 13.636 1.00 94.62 174 GLY A O 1
ATOM 1394 N N . SER A 1 175 ? 0.891 21.215 15.811 1.00 94.75 175 SER A N 1
ATOM 1395 C CA . SER A 1 175 ? 2.305 20.840 15.842 1.00 94.75 175 SER A CA 1
ATOM 1396 C C . SER A 1 175 ? 2.537 19.465 15.215 1.00 94.75 175 SER A C 1
ATOM 1398 O O . SER A 1 175 ? 1.686 18.577 15.293 1.00 94.75 175 SER A O 1
ATOM 1400 N N . TRP A 1 176 ? 3.700 19.295 14.588 1.00 95.25 176 TRP A N 1
ATOM 1401 C CA . TRP A 1 176 ? 4.148 18.024 14.026 1.00 95.25 176 TRP A CA 1
ATOM 1402 C C . TRP A 1 176 ? 5.132 17.353 14.976 1.00 95.25 176 TRP A C 1
ATOM 1404 O O . TRP A 1 176 ? 6.034 18.012 15.495 1.00 95.25 176 TRP A O 1
ATOM 1414 N N . VAL A 1 177 ? 4.962 16.049 15.186 1.00 95.69 177 VAL A N 1
ATOM 1415 C CA . VAL A 1 177 ? 5.887 15.224 15.971 1.00 95.69 177 VAL A CA 1
ATOM 1416 C C . VAL A 1 177 ? 6.326 14.009 15.167 1.00 95.69 177 VAL A C 1
ATOM 1418 O O . VAL A 1 177 ? 5.518 13.425 14.440 1.00 95.69 177 VAL A O 1
ATOM 1421 N N . ASP A 1 178 ? 7.601 13.650 15.299 1.00 95.12 178 ASP A N 1
ATOM 1422 C CA . ASP A 1 178 ? 8.156 12.420 14.733 1.00 95.12 178 ASP A CA 1
ATOM 1423 C C . ASP A 1 178 ? 7.566 11.196 15.452 1.00 95.12 178 ASP A C 1
ATOM 1425 O O . ASP A 1 178 ? 7.233 11.264 16.642 1.00 95.12 178 ASP A O 1
ATOM 1429 N N . VAL A 1 179 ? 7.408 10.097 14.711 1.00 94.31 179 VAL A N 1
ATOM 1430 C CA . VAL A 1 179 ? 6.896 8.806 15.210 1.00 94.31 179 VAL A CA 1
ATOM 1431 C C . VAL A 1 179 ? 8.034 7.847 15.514 1.00 94.31 179 VAL A C 1
ATOM 1433 O O . VAL A 1 179 ? 8.920 7.712 14.642 1.00 94.31 179 VAL A O 1
#

Mean predicted aligned error: 3.9 Å

Radius of gyration: 18.63 Å; Cα contacts (8 Å, |Δi|>4): 224; chains: 1; bounding box: 38×42×46 Å

Secondary structure (DSSP, 8-state):
-PPPHHHHHHTB-TTT-TT---SSSEEEPPPTTSS---EEEEE-S---TT-HHHHTT-TT--PPP---TTSTTHHHHHHHHHHHHHHHHHHHHHHHHHHHHHTTS-TTTTHHHHSSS----EEEEE-PPPPSSPPGGGEETTEE-SS-----SSS------TT----EEE-TTS-EEE-

Sequence (179 aa):
MALSKEIRMSLARKHWNPQSLNSYRGYYPVVEGVACYKEGIEFSVDLPADDPDVLSDVYMYEANVWPPKDIPGALEFKNYILNYYASMSEVGLTITRMLAIGLGKEEKYFDELFVNKPLSTLRLMHYPVRPQPIPESAKKDGLVLTCLEHTDSTFMALLSTFDYEGLQIMLKDGSWVDV

Nearest PDB structures (foldseek):
  8p48-assembly1_A  TM=8.399E-01  e=4.578E-09  Aspergillus nidulans FGSC A4
  8ptv-assembly1_A  TM=8.432E-01  e=1.032E-08  Aspergillus nidulans FGSC A4
  8p47-assembly1_A  TM=8.381E-01  e=8.420E-09  Aspergillus nidulans FGSC A4
  8bsw-assembly1_A  TM=8.436E-01  e=1.447E-08  Aspergillus nidulans FGSC A4
  6jyv-assembly2_B  TM=6.564E-01  e=5.603E-07  Pseudomonas aeruginosa PAO1

=== Feature glossary ===
Legend for the data blocks above and below:

— What the protein is —

Sequence gives the chain of amino acids in standard one-letter code (A=alanine, C=cysteine, …, Y=tyrosine), read N→C. It is the only feature that is directly encoded by the gene; all structural features are derived from the folded form of this sequence.

The annotation block draws on four external resources. InterPro: which protein families and domains the sequence belongs to. GO: standardized terms for what the protein does, what process it participates in, and where in the cell it acts. CATH: which structural fold it has in the CATH hierarchy. Organism: the species of origin.

— Where its atoms are —

Atomic coordinates in PDBx/mmCIF format — the same representation the Protein Data Bank distributes. Each line of the _atom_site loop places one backbone atom in Cartesian space (units: ångströms, origin: arbitrary).

Six rendered views show the 3D structure from the faces of a cube — i.e. along ±x, ±y, ±z. Rendering representation is drawn randomly per protein from cartoon (secondary-structure ribbons), sticks (backbone bonds), or molecular surface; coloring is either N→C rainbow (blue at the N-terminus through red at the C-terminus) or one color per chain.

— Local backbone conformation —

DSSP 8-state secondary structure assigns each residue one of H (α-helix), G (3₁₀-helix), I (π-helix), E (extended β-strand), B (isolated β-bridge), T (hydrogen-bonded turn), S (bend), or '-' (coil). The assignment is computed from backbone hydrogen-bond geometry via the Kabsch–Sander algorithm.

P-SEA three-state annotation labels each residue as helix, strand, or coil based purely on the geometry of the Cα trace. It serves as a fallback when the full backbone (and thus DSSP) is unavailable.

φ (phi) and ψ (psi) are the two rotatable backbone dihedrals per residue: φ is the C(i-1)–N–Cα–C torsion, ψ is the N–Cα–C–N(i+1) torsion, both in degrees on (−180°, 180°]. α-helical residues cluster near (−60°, −45°); β-strand residues near (−120°, +130°). A Ramachandran plot is simply a scatter of (φ, ψ) for every residue.

— Global shape and packing —

Radius of gyration (Rg) is the root-mean-square distance of Cα atoms from their centroid — a single number for overall size and compactness. A globular domain of N residues has Rg ≈ 2.2·N^0.38 Å; an extended or disordered chain has a much larger Rg. The Cα contact count is the number of residue pairs whose Cα atoms are within 8 Å and are more than four positions apart in sequence — a standard proxy for tertiary packing density. The bounding box is the smallest axis-aligned box enclosing all Cα atoms.

Accessible surface area quantifies burial. A residue with SASA near zero is packed into the hydrophobic core; one with SASA >100 Å² sits on the surface. Computed here via the Shrake–Rupley numerical algorithm with a 1.4 Å probe.

The contact map is a binary N×N matrix image: pixel (i, j) is dark where Cα_i and Cα_j are within 8 Å and |i−j|>4. Because the |i−j|>4 filter removes local helical contacts, off-diagonal stripes parallel to the main diagonal indicate parallel β-sheets; stripes perpendicular to it indicate antiparallel β-sheets. The Ramachandran plot scatters every residue's (φ, ψ) pair against the sterically allowed regions. The PAE heatmap renders the predicted-aligned-error matrix.

— Structural neighborhood —

A 3Di character summarizes, for each residue, the relative orientation of the Cα frame of its nearest spatial neighbor. Because it encodes fold topology rather than chemistry, 3Di alignments detect remote structural similarity that sequence alignment misses.

Structural nearest neighbors (via Foldseek easy-search vs the PDB). Reported per hit: target PDB id, E-value, and alignment TM-score. A TM-score above ~0.5 is the conventional threshold for 'same fold'.

— Confidence and disorder —

For AlphaFold models, the B-factor field carries pLDDT — the model's own estimate of local accuracy on a 0–100 scale. Regions with pLDDT<50 should be treated as essentially unmodeled; they often correspond to intrinsically disordered segments.

B-factor (Debye–Waller factor) reflects atomic displacement in the crystal lattice. It is an experimental observable (units Å²), not a prediction; low values mean the atom is pinned down, high values mean it moves or is heterogeneous across the crystal.

Predicted Aligned Error (PAE) is an AlphaFold confidence matrix: entry (i, j) is the expected error in the position of residue j, in ångströms, when the prediction is superimposed on the true structure at residue i. Low PAE within a block of residues means that block is internally rigid and well-predicted; high PAE between two blocks means their relative placement is uncertain even if each block individually is confident.